Protein AF-A0A9E3JSX7-F1 (afdb_monomer)

Mean predicted aligned error: 8.81 Å

Radius of gyration: 27.97 Å; Cα contacts (8 Å, |Δi|>4): 476; chains: 1; bounding box: 55×40×110 Å

pLDDT: mean 91.15, std 12.48, range [31.2, 98.88]

Structure (mmCIF, N/CA/C/O backbone):
data_AF-A0A9E3JSX7-F1
#
_entry.id   AF-A0A9E3JSX7-F1
#
loop_
_atom_site.group_PDB
_atom_site.id
_atom_site.type_symbol
_atom_site.label_atom_id
_atom_site.label_alt_id
_atom_site.label_comp_id
_atom_site.label_asym_id
_atom_site.label_entity_id
_atom_site.label_seq_id
_atom_site.pdbx_PDB_ins_code
_atom_site.Cartn_x
_atom_site.Cartn_y
_atom_site.Cartn_z
_atom_site.occupancy
_atom_site.B_iso_or_equiv
_atom_site.auth_seq_id
_atom_site.auth_comp_id
_atom_site.auth_asym_id
_atom_site.auth_atom_id
_atom_site.pdbx_PDB_model_num
ATOM 1 N N . MET A 1 1 ? 10.185 8.753 -51.164 1.00 40.53 1 MET A N 1
ATOM 2 C CA . MET A 1 1 ? 10.517 8.858 -49.728 1.00 40.53 1 MET A CA 1
ATOM 3 C C . MET A 1 1 ? 10.895 7.468 -49.260 1.00 40.53 1 MET A C 1
ATOM 5 O O . MET A 1 1 ? 10.044 6.591 -49.283 1.00 40.53 1 MET A O 1
ATOM 9 N N . THR A 1 2 ? 12.172 7.236 -48.971 1.00 52.53 2 THR A N 1
ATOM 10 C CA . THR A 1 2 ? 12.645 5.988 -48.362 1.00 52.53 2 THR A CA 1
ATOM 11 C C . THR A 1 2 ? 11.993 5.831 -46.990 1.00 52.53 2 THR A C 1
ATOM 13 O O . THR A 1 2 ? 11.845 6.817 -46.265 1.00 52.53 2 THR A O 1
ATOM 16 N N . ALA A 1 3 ? 11.528 4.623 -46.660 1.00 59.03 3 ALA A N 1
ATOM 17 C CA . ALA A 1 3 ? 10.996 4.343 -45.331 1.00 59.03 3 ALA A CA 1
ATOM 18 C C . ALA A 1 3 ? 12.072 4.697 -44.282 1.00 59.03 3 ALA A C 1
ATOM 20 O O . ALA A 1 3 ? 13.243 4.388 -44.517 1.00 59.03 3 ALA A O 1
ATOM 21 N N . PRO A 1 4 ? 11.717 5.387 -43.183 1.00 60.06 4 PRO A N 1
ATOM 22 C CA . PRO A 1 4 ? 12.684 5.745 -42.151 1.00 60.06 4 PRO A CA 1
ATOM 23 C C . PRO A 1 4 ? 13.339 4.486 -41.573 1.00 60.06 4 PRO A C 1
ATOM 25 O O . PRO A 1 4 ? 12.675 3.459 -41.416 1.00 60.06 4 PRO A O 1
ATOM 28 N N . ASP A 1 5 ? 14.634 4.579 -41.273 1.00 74.50 5 ASP A N 1
ATOM 29 C CA . ASP A 1 5 ? 15.417 3.501 -40.665 1.00 74.50 5 ASP A CA 1
ATOM 30 C C . ASP A 1 5 ? 14.752 3.054 -39.342 1.00 74.50 5 ASP A C 1
ATOM 32 O O . ASP A 1 5 ? 14.462 3.904 -38.491 1.00 74.50 5 ASP A O 1
ATOM 36 N N . PRO A 1 6 ? 14.492 1.749 -39.133 1.00 69.62 6 PRO A N 1
ATOM 37 C CA . PRO A 1 6 ? 13.949 1.228 -37.878 1.00 69.62 6 PRO A CA 1
ATOM 38 C C . PRO A 1 6 ? 14.718 1.671 -36.624 1.00 69.62 6 PRO A C 1
ATOM 40 O O . PRO A 1 6 ? 14.105 1.859 -35.571 1.00 69.62 6 PRO A O 1
ATOM 43 N N . SER A 1 7 ? 16.035 1.877 -36.732 1.00 74.12 7 SER A N 1
ATOM 44 C CA . SER A 1 7 ? 16.873 2.378 -35.636 1.00 74.12 7 SER A CA 1
ATOM 45 C C . SER A 1 7 ? 16.543 3.834 -35.270 1.00 74.12 7 SER A C 1
ATOM 47 O O . SER A 1 7 ? 16.425 4.183 -34.092 1.00 74.12 7 SER A O 1
ATOM 49 N N . ASP A 1 8 ? 16.288 4.678 -36.275 1.00 87.44 8 ASP A N 1
ATOM 50 C CA . ASP A 1 8 ? 15.889 6.078 -36.083 1.00 87.44 8 ASP A CA 1
ATOM 51 C C . ASP A 1 8 ? 14.475 6.186 -35.480 1.00 87.44 8 ASP A C 1
ATOM 53 O O . ASP A 1 8 ? 14.229 6.974 -34.560 1.00 87.44 8 ASP A O 1
ATOM 57 N N . LEU A 1 9 ? 13.558 5.307 -35.908 1.00 91.38 9 LEU A N 1
ATOM 58 C CA . LEU A 1 9 ? 12.209 5.210 -35.337 1.00 91.38 9 LEU A CA 1
ATOM 59 C C . LEU A 1 9 ? 12.230 4.835 -33.851 1.00 91.38 9 LEU A C 1
ATOM 61 O O . LEU A 1 9 ? 11.516 5.451 -33.054 1.00 91.38 9 LEU A O 1
ATOM 65 N N . LEU A 1 10 ? 13.051 3.854 -33.464 1.00 93.88 10 LEU A N 1
ATOM 66 C CA . LEU A 1 10 ? 13.176 3.435 -32.069 1.00 93.88 10 LEU A CA 1
ATOM 67 C C . LEU A 1 10 ? 13.731 4.565 -31.196 1.00 93.88 10 LEU A C 1
ATOM 69 O O . LEU A 1 10 ? 13.147 4.892 -30.161 1.00 93.88 10 LEU A O 1
ATOM 73 N N . GLY A 1 11 ? 14.814 5.213 -31.634 1.00 94.88 11 GLY A N 1
ATOM 74 C CA . GLY A 1 11 ? 15.396 6.346 -30.913 1.00 94.88 11 GLY A CA 1
ATOM 75 C C . GLY A 1 11 ? 14.412 7.512 -30.754 1.00 94.88 11 GLY A C 1
ATOM 76 O O . GLY A 1 11 ? 14.345 8.149 -29.699 1.00 94.88 11 GLY A O 1
ATOM 77 N N . GLN A 1 12 ? 13.591 7.785 -31.772 1.00 95.81 12 GLN A N 1
ATOM 78 C CA . GLN A 1 12 ? 12.519 8.776 -31.682 1.00 95.81 12 GLN A CA 1
ATOM 79 C C . GLN A 1 12 ? 11.423 8.368 -30.684 1.00 95.81 12 GLN A C 1
ATOM 81 O O . GLN A 1 12 ? 11.013 9.202 -29.872 1.00 95.81 12 GLN A O 1
ATOM 86 N N . ALA A 1 13 ? 10.983 7.107 -30.701 1.00 95.75 13 ALA A N 1
ATOM 87 C CA . ALA A 1 13 ? 9.973 6.588 -29.779 1.00 95.75 13 ALA A CA 1
ATOM 88 C C . ALA A 1 13 ? 10.414 6.715 -28.312 1.00 95.75 13 ALA A C 1
ATOM 90 O O . ALA A 1 13 ? 9.646 7.191 -27.473 1.00 95.75 13 ALA A O 1
ATOM 91 N N . VAL A 1 14 ? 11.674 6.377 -28.016 1.00 95.31 14 VAL A N 1
ATOM 92 C CA . VAL A 1 14 ? 12.259 6.498 -26.671 1.00 95.31 14 VAL A CA 1
ATOM 93 C C . VAL A 1 14 ? 12.278 7.950 -26.199 1.00 95.31 14 VAL A C 1
ATOM 95 O O . VAL A 1 14 ? 11.857 8.230 -25.077 1.00 95.31 14 VAL A O 1
ATOM 98 N N . ARG A 1 15 ? 12.683 8.897 -27.056 1.00 96.38 15 ARG A N 1
ATOM 99 C CA . ARG A 1 15 ? 12.664 10.330 -26.712 1.00 96.38 15 ARG A CA 1
ATOM 100 C C . ARG A 1 15 ? 11.253 10.832 -26.412 1.00 96.38 15 ARG A C 1
ATOM 102 O O . ARG A 1 15 ? 11.059 11.544 -25.432 1.00 96.38 15 ARG A O 1
ATOM 109 N N . LEU A 1 16 ? 10.261 10.445 -27.217 1.00 96.00 16 LEU A N 1
ATOM 110 C CA . LEU A 1 16 ? 8.863 10.813 -26.967 1.00 96.00 16 LEU A CA 1
ATOM 111 C C . LEU A 1 16 ? 8.343 10.209 -25.659 1.00 96.00 16 LEU A C 1
ATOM 113 O O . LEU A 1 16 ? 7.645 10.894 -24.914 1.00 96.00 16 LEU A O 1
ATOM 117 N N . HIS A 1 17 ? 8.721 8.966 -25.347 1.00 93.75 17 HIS A N 1
ATOM 118 C CA . HIS A 1 17 ? 8.376 8.321 -24.080 1.00 93.75 17 HIS A CA 1
ATOM 119 C C . HIS A 1 17 ? 8.971 9.099 -22.896 1.00 93.75 17 HIS A C 1
ATOM 121 O O . HIS A 1 17 ? 8.240 9.470 -21.984 1.00 93.75 17 HIS A O 1
ATOM 127 N N . GLN A 1 18 ? 10.261 9.442 -22.941 1.00 93.25 18 GLN A N 1
ATOM 128 C CA . GLN A 1 18 ? 10.923 10.235 -21.894 1.00 93.25 18 GLN A CA 1
ATOM 129 C C . GLN A 1 18 ? 10.304 11.632 -21.707 1.00 93.25 18 GLN A C 1
ATOM 131 O O . GLN A 1 18 ? 10.333 12.174 -20.608 1.00 93.25 18 GLN A O 1
ATOM 136 N N . GLN A 1 19 ? 9.714 12.202 -22.762 1.00 95.06 19 GLN A N 1
ATOM 137 C CA . GLN A 1 19 ? 8.978 13.472 -22.724 1.00 95.06 19 GLN A CA 1
ATOM 138 C C . GLN A 1 19 ? 7.519 13.330 -22.251 1.00 95.06 19 GLN A C 1
ATOM 140 O O . GLN A 1 19 ? 6.787 14.317 -22.239 1.00 95.06 19 GLN A O 1
ATOM 145 N N . GLY A 1 20 ? 7.054 12.118 -21.931 1.00 92.94 20 GLY A N 1
ATOM 146 C CA . GLY A 1 20 ? 5.663 11.852 -21.552 1.00 92.94 20 GLY A CA 1
ATOM 147 C C . GLY A 1 20 ? 4.669 11.895 -22.720 1.00 92.94 20 GLY A C 1
ATOM 148 O O . GLY A 1 20 ? 3.461 11.832 -22.510 1.00 92.94 20 GLY A O 1
ATOM 149 N N . ARG A 1 21 ? 5.140 11.962 -23.972 1.00 95.81 21 ARG A N 1
ATOM 150 C CA . ARG A 1 21 ? 4.300 11.971 -25.184 1.00 95.81 21 ARG A CA 1
ATOM 151 C C . ARG A 1 21 ? 3.903 10.541 -25.560 1.00 95.81 21 ARG A C 1
ATOM 153 O O . ARG A 1 21 ? 4.269 10.033 -26.623 1.00 95.81 21 ARG A O 1
ATOM 160 N N . LEU A 1 22 ? 3.174 9.884 -24.655 1.00 94.62 22 LEU A N 1
ATOM 161 C CA . LEU A 1 22 ? 2.944 8.437 -24.676 1.00 94.62 22 LEU A CA 1
ATOM 162 C C . LEU A 1 22 ? 2.194 7.956 -25.925 1.00 94.62 22 LEU A C 1
ATOM 164 O O . LEU A 1 22 ? 2.547 6.908 -26.451 1.00 94.62 22 LEU A O 1
ATOM 168 N N . ASP A 1 23 ? 1.200 8.700 -26.429 1.00 95.31 23 ASP A N 1
ATOM 169 C CA . ASP A 1 23 ? 0.443 8.304 -27.637 1.00 95.31 23 ASP A CA 1
ATOM 170 C C . ASP A 1 23 ? 1.344 8.198 -28.866 1.00 95.31 23 ASP A C 1
ATOM 172 O O . ASP A 1 23 ? 1.262 7.259 -29.658 1.00 95.31 23 ASP A O 1
ATOM 176 N N . GLN A 1 24 ? 2.248 9.161 -29.013 1.00 96.00 24 GLN A N 1
ATOM 177 C CA . GLN A 1 24 ? 3.147 9.207 -30.155 1.00 96.00 24 GLN A CA 1
ATOM 178 C C . GLN A 1 24 ? 4.280 8.195 -30.007 1.00 96.00 24 GLN A C 1
ATOM 180 O O . GLN A 1 24 ? 4.632 7.537 -30.983 1.00 96.00 24 GLN A O 1
ATOM 185 N N . ALA A 1 25 ? 4.809 8.023 -28.791 1.00 96.81 25 ALA A N 1
ATOM 186 C CA . ALA A 1 25 ? 5.771 6.968 -28.496 1.00 96.81 25 ALA A CA 1
ATOM 187 C C . ALA A 1 25 ? 5.191 5.584 -28.827 1.00 96.81 25 ALA A C 1
ATOM 189 O O . ALA A 1 25 ? 5.819 4.812 -29.544 1.00 96.81 25 ALA A O 1
ATOM 190 N N . GLN A 1 26 ? 3.959 5.304 -28.393 1.00 96.31 26 GLN A N 1
ATOM 191 C CA . GLN A 1 26 ? 3.241 4.060 -28.676 1.00 96.31 26 GLN A CA 1
ATOM 192 C C . GLN A 1 26 ? 3.059 3.816 -30.178 1.00 96.31 26 GLN A C 1
ATOM 194 O O . GLN A 1 26 ? 3.330 2.715 -30.657 1.00 96.31 26 GLN A O 1
ATOM 199 N N . ALA A 1 27 ? 2.637 4.835 -30.935 1.00 96.12 27 ALA A N 1
ATOM 200 C CA . ALA A 1 27 ? 2.495 4.726 -32.386 1.00 96.12 27 ALA A CA 1
ATOM 201 C C . ALA A 1 27 ? 3.831 4.389 -33.070 1.00 96.12 27 ALA A C 1
ATOM 203 O O . ALA A 1 27 ? 3.866 3.569 -33.988 1.00 96.12 27 ALA A O 1
ATOM 204 N N . LEU A 1 28 ? 4.936 4.981 -32.608 1.00 96.88 2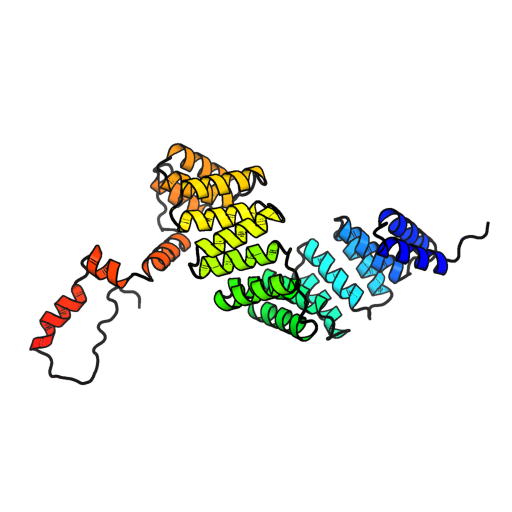8 LEU A N 1
ATOM 205 C CA . LEU A 1 28 ? 6.262 4.674 -33.138 1.00 96.88 28 LEU A CA 1
ATOM 206 C C . LEU A 1 28 ? 6.754 3.284 -32.723 1.00 96.88 28 LEU A C 1
ATOM 208 O O . LEU A 1 28 ? 7.265 2.575 -33.583 1.00 96.88 28 LEU A O 1
ATOM 212 N N . TYR A 1 29 ? 6.550 2.846 -31.475 1.00 97.38 29 TYR A N 1
ATOM 213 C CA . TYR A 1 29 ? 6.893 1.478 -31.068 1.00 97.38 29 TYR A CA 1
ATOM 214 C C . TYR A 1 29 ? 6.143 0.436 -31.900 1.00 97.38 29 TYR A C 1
ATOM 216 O O . TYR A 1 29 ? 6.759 -0.519 -32.356 1.00 97.38 29 TYR A O 1
ATOM 224 N N . ARG A 1 30 ? 4.850 0.643 -32.184 1.00 96.56 30 ARG A N 1
ATOM 225 C CA . ARG A 1 30 ? 4.087 -0.248 -33.077 1.00 96.56 30 ARG A CA 1
ATOM 226 C C . ARG A 1 30 ? 4.690 -0.309 -34.477 1.00 96.56 30 ARG A C 1
ATOM 228 O O . ARG A 1 30 ? 4.919 -1.399 -34.976 1.00 96.56 30 ARG A O 1
ATOM 235 N N . ARG A 1 31 ? 5.061 0.836 -35.056 1.00 96.19 31 ARG A N 1
ATOM 236 C CA . ARG A 1 31 ? 5.750 0.874 -36.358 1.00 96.19 31 ARG A CA 1
ATOM 237 C C . ARG A 1 31 ? 7.107 0.172 -36.335 1.00 96.19 31 ARG A C 1
ATOM 239 O O . ARG A 1 31 ? 7.477 -0.452 -37.322 1.00 96.19 31 ARG A O 1
ATOM 246 N N . VAL A 1 32 ? 7.854 0.268 -35.232 1.00 96.56 32 VAL A N 1
ATOM 247 C CA . VAL A 1 32 ? 9.097 -0.502 -35.056 1.00 96.56 32 VAL A CA 1
ATOM 248 C C . VAL A 1 32 ? 8.792 -2.001 -35.066 1.00 96.56 32 VAL A C 1
ATOM 250 O O . VAL A 1 32 ? 9.505 -2.747 -35.731 1.00 96.56 32 VAL A O 1
ATOM 253 N N . LEU A 1 33 ? 7.721 -2.433 -34.394 1.00 96.38 33 LEU A N 1
ATOM 254 C CA . LEU A 1 33 ? 7.296 -3.836 -34.348 1.00 96.38 33 LEU A CA 1
ATOM 255 C C . LEU A 1 33 ? 6.716 -4.344 -35.676 1.00 96.38 33 LEU A C 1
ATOM 257 O O . LEU A 1 33 ? 6.895 -5.518 -35.985 1.00 96.38 33 LEU A O 1
ATOM 261 N N . ASP A 1 34 ? 6.107 -3.480 -36.492 1.00 95.81 34 ASP A N 1
ATOM 262 C CA . ASP A 1 34 ? 5.657 -3.835 -37.846 1.00 95.81 34 ASP A CA 1
ATOM 263 C C . ASP A 1 34 ? 6.842 -4.217 -38.752 1.00 95.81 34 ASP A C 1
ATOM 265 O O . ASP A 1 34 ? 6.712 -5.080 -39.619 1.00 95.81 34 ASP A O 1
ATOM 269 N N . VAL A 1 35 ? 8.011 -3.590 -38.551 1.00 94.25 35 VAL A N 1
ATOM 270 C CA . VAL A 1 35 ? 9.236 -3.897 -39.311 1.00 94.25 35 VAL A CA 1
ATOM 271 C C . VAL A 1 35 ? 10.064 -5.000 -38.647 1.00 94.25 35 VAL A C 1
ATOM 273 O O . VAL A 1 35 ? 10.604 -5.867 -39.331 1.00 94.25 35 VAL A O 1
ATOM 276 N N . ASN A 1 36 ? 10.174 -4.980 -37.318 1.00 94.44 36 ASN A N 1
ATOM 277 C CA . ASN A 1 36 ? 10.885 -5.980 -36.527 1.00 94.44 36 ASN A CA 1
ATOM 278 C C . ASN A 1 36 ? 10.020 -6.447 -35.340 1.00 94.44 36 ASN A C 1
ATOM 280 O O . ASN A 1 36 ? 10.131 -5.893 -34.242 1.00 94.44 36 ASN A O 1
ATOM 284 N N . PRO A 1 37 ? 9.216 -7.513 -35.518 1.00 96.25 37 PRO A N 1
ATOM 285 C CA . PRO A 1 37 ? 8.308 -8.006 -34.479 1.00 96.25 37 PRO A CA 1
ATOM 286 C C . PRO A 1 37 ? 8.999 -8.496 -33.202 1.00 96.25 37 PRO A C 1
ATOM 288 O O . PRO A 1 37 ? 8.358 -8.617 -32.164 1.00 96.25 37 PRO A O 1
ATOM 291 N N . ARG A 1 38 ? 10.302 -8.802 -33.263 1.00 96.38 38 ARG A N 1
ATOM 292 C CA . ARG A 1 38 ? 11.101 -9.283 -32.126 1.00 96.38 38 ARG A CA 1
ATOM 293 C C . ARG A 1 38 ? 12.051 -8.211 -31.591 1.00 96.38 38 ARG A C 1
ATOM 295 O O . ARG A 1 38 ? 13.079 -8.546 -31.013 1.00 96.38 38 ARG A O 1
ATOM 302 N N . GLN A 1 39 ? 11.737 -6.930 -31.782 1.00 97.19 39 GLN A N 1
ATOM 303 C CA . GLN A 1 39 ? 12.521 -5.852 -31.187 1.00 97.19 39 GLN A CA 1
ATOM 304 C C . GLN A 1 39 ? 12.212 -5.745 -29.680 1.00 97.19 39 GLN A C 1
ATOM 306 O O . GLN A 1 39 ? 11.158 -5.240 -29.292 1.00 97.19 39 GLN A O 1
ATOM 311 N N . PHE A 1 40 ? 13.155 -6.189 -28.844 1.00 97.81 40 PHE A N 1
ATOM 312 C CA . PHE A 1 40 ? 13.109 -6.133 -27.384 1.00 97.81 40 PHE A CA 1
ATOM 313 C C . PHE A 1 40 ? 12.629 -4.786 -26.816 1.00 97.81 40 PHE A C 1
ATOM 315 O O . PHE A 1 40 ? 11.600 -4.764 -26.143 1.00 97.81 40 PHE A O 1
ATOM 322 N N . ASP A 1 41 ? 13.323 -3.666 -27.076 1.00 97.06 41 ASP A N 1
ATOM 323 C CA . ASP A 1 41 ? 12.984 -2.399 -26.398 1.00 97.06 41 ASP A CA 1
ATOM 324 C C . ASP A 1 41 ? 11.599 -1.897 -26.803 1.00 97.06 41 ASP A C 1
ATOM 326 O O . ASP A 1 41 ? 10.883 -1.327 -25.985 1.00 97.06 41 ASP A O 1
ATOM 330 N N . ALA A 1 42 ? 11.197 -2.117 -28.058 1.00 97.62 42 ALA A N 1
ATOM 331 C CA . ALA A 1 42 ? 9.872 -1.727 -28.516 1.00 97.62 42 ALA A CA 1
ATOM 332 C C . ALA A 1 42 ? 8.778 -2.559 -27.832 1.00 97.62 42 ALA A C 1
ATOM 334 O O . ALA A 1 42 ? 7.793 -1.976 -27.389 1.00 97.62 42 ALA A O 1
ATOM 335 N N . LEU A 1 43 ? 8.960 -3.878 -27.678 1.00 98.69 43 LEU A N 1
ATOM 336 C CA . LEU A 1 43 ? 8.041 -4.737 -26.918 1.00 98.69 43 LEU A CA 1
ATOM 337 C C . LEU A 1 43 ? 7.989 -4.323 -25.439 1.00 98.69 43 LEU A C 1
ATOM 339 O O . LEU A 1 43 ? 6.911 -4.066 -24.900 1.00 98.69 43 LEU A O 1
ATOM 343 N N . HIS A 1 44 ? 9.153 -4.203 -24.793 1.00 98.62 44 HIS A N 1
ATOM 344 C CA . HIS A 1 44 ? 9.265 -3.878 -23.371 1.00 98.62 44 HIS A CA 1
ATOM 345 C C . HIS A 1 44 ? 8.673 -2.500 -23.055 1.00 98.62 44 HIS A C 1
ATOM 347 O O . HIS A 1 44 ? 7.819 -2.386 -22.175 1.00 98.62 44 HIS A O 1
ATOM 353 N N . LEU A 1 45 ? 9.080 -1.454 -23.778 1.00 98.25 45 LEU A N 1
ATOM 354 C CA . LEU A 1 45 ? 8.631 -0.085 -23.515 1.00 98.25 45 LEU A CA 1
ATOM 355 C C . LEU A 1 45 ? 7.177 0.144 -23.931 1.00 98.25 45 LEU A C 1
ATOM 357 O O . LEU A 1 45 ? 6.491 0.925 -23.271 1.00 98.25 45 LEU A O 1
ATOM 361 N N . LEU A 1 46 ? 6.679 -0.552 -24.958 1.00 98.19 46 LEU A N 1
ATOM 362 C CA . LEU A 1 46 ? 5.249 -0.569 -25.256 1.00 98.19 46 LEU A CA 1
ATOM 363 C C . LEU A 1 46 ? 4.470 -1.201 -24.098 1.00 98.19 46 LEU A C 1
ATOM 365 O O . LEU A 1 46 ? 3.493 -0.611 -23.650 1.00 98.19 46 L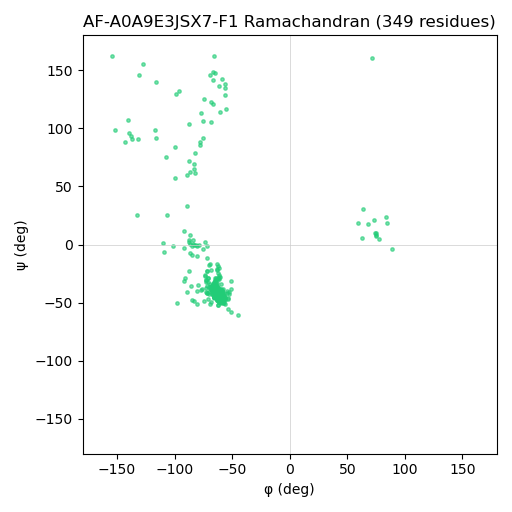EU A O 1
ATOM 369 N N . GLY A 1 47 ? 4.936 -2.327 -23.550 1.00 98.31 47 GLY A N 1
ATOM 370 C CA . GLY A 1 47 ? 4.322 -2.952 -22.377 1.00 98.31 47 GLY A CA 1
ATOM 371 C C . GLY A 1 47 ? 4.293 -2.034 -21.149 1.00 98.31 47 GLY A C 1
ATOM 372 O O . GLY A 1 47 ? 3.275 -1.951 -20.464 1.00 98.31 47 GLY A O 1
ATOM 373 N N . VAL A 1 48 ? 5.362 -1.266 -20.910 1.00 97.94 48 VAL A N 1
ATOM 374 C CA . VAL A 1 48 ? 5.391 -0.233 -19.856 1.00 97.94 48 VAL A CA 1
ATOM 375 C C . VAL A 1 48 ? 4.328 0.849 -20.094 1.00 97.94 48 VAL A C 1
ATOM 377 O O . VAL A 1 48 ? 3.654 1.248 -19.144 1.00 97.94 48 VAL A O 1
ATOM 380 N N . ILE A 1 49 ? 4.135 1.299 -21.340 1.00 97.19 49 ILE A N 1
ATOM 381 C CA . ILE A 1 49 ? 3.089 2.279 -21.681 1.00 97.19 49 ILE A CA 1
ATOM 382 C C . ILE A 1 49 ? 1.688 1.697 -21.463 1.00 97.19 49 ILE A C 1
ATOM 384 O O . ILE A 1 49 ? 0.848 2.376 -20.877 1.00 97.19 49 ILE A O 1
ATOM 388 N N . GLU A 1 50 ? 1.420 0.463 -21.899 1.00 97.81 50 GLU A N 1
ATOM 389 C CA . GLU A 1 50 ? 0.100 -0.161 -21.706 1.00 97.81 50 GLU A CA 1
ATOM 390 C C . GLU A 1 50 ? -0.231 -0.297 -20.209 1.00 97.81 50 GLU A C 1
ATOM 392 O O . GLU A 1 50 ? -1.343 0.026 -19.788 1.00 97.81 50 GLU A O 1
ATOM 397 N N . ARG A 1 51 ? 0.764 -0.628 -19.368 1.00 97.00 51 ARG A N 1
ATOM 398 C CA . ARG A 1 51 ? 0.610 -0.615 -17.904 1.00 97.00 51 ARG A CA 1
ATOM 399 C C . ARG A 1 51 ? 0.223 0.773 -17.387 1.00 97.00 51 ARG A C 1
ATOM 401 O O . ARG A 1 51 ? -0.730 0.893 -16.624 1.00 97.00 51 ARG A O 1
ATOM 408 N N . GLN A 1 52 ? 0.934 1.823 -17.808 1.00 93.75 52 GLN A N 1
ATOM 409 C CA . GLN A 1 52 ? 0.648 3.210 -17.402 1.00 93.75 52 GLN A CA 1
ATOM 410 C C . GLN A 1 52 ? -0.749 3.683 -17.835 1.00 93.75 52 GLN A C 1
ATOM 412 O O . GLN A 1 52 ? -1.329 4.550 -17.186 1.00 93.75 52 GLN A O 1
ATOM 417 N N . ARG A 1 53 ? -1.303 3.105 -18.907 1.00 93.12 53 ARG A N 1
ATOM 418 C CA . ARG A 1 53 ? -2.664 3.372 -19.399 1.00 93.12 53 ARG A CA 1
ATOM 419 C C . ARG A 1 53 ? -3.750 2.551 -18.707 1.00 93.12 53 ARG A C 1
ATOM 421 O O . ARG A 1 53 ? -4.922 2.725 -19.027 1.00 93.12 53 ARG A O 1
ATOM 428 N N . GLY A 1 54 ? -3.382 1.677 -17.774 1.00 94.88 54 GLY A N 1
ATOM 429 C CA . GLY A 1 54 ? -4.329 0.833 -17.055 1.00 94.88 54 GLY A CA 1
ATOM 430 C C . GLY A 1 54 ? -4.701 -0.460 -17.782 1.00 94.88 54 GLY A C 1
ATOM 431 O O . GLY A 1 54 ? -5.694 -1.077 -17.404 1.00 94.88 54 GLY A O 1
ATOM 432 N N . ASP A 1 55 ? -3.909 -0.909 -18.765 1.00 97.44 55 ASP A N 1
ATOM 433 C CA . ASP A 1 55 ? -4.009 -2.259 -19.336 1.00 97.44 55 ASP A CA 1
ATOM 434 C C . ASP A 1 55 ? -2.824 -3.145 -18.899 1.00 97.44 55 ASP A C 1
ATOM 436 O O . ASP A 1 55 ? -1.896 -3.429 -19.668 1.00 97.44 55 ASP A O 1
ATOM 440 N N . PRO A 1 56 ? -2.828 -3.618 -17.639 1.00 97.75 56 PRO A N 1
ATOM 441 C CA . PRO A 1 56 ? -1.766 -4.476 -17.140 1.00 97.75 56 PRO A CA 1
ATOM 442 C C . PRO A 1 56 ? -1.787 -5.878 -17.770 1.00 97.75 56 PRO A C 1
ATOM 444 O O . PRO A 1 56 ? -0.773 -6.570 -17.722 1.00 97.75 56 PRO A O 1
ATOM 447 N N . ARG A 1 57 ? -2.896 -6.315 -18.395 1.00 98.50 57 ARG A N 1
ATOM 448 C CA . ARG A 1 57 ? -2.934 -7.602 -19.116 1.00 98.50 57 ARG A CA 1
ATOM 449 C C . ARG A 1 57 ? -2.073 -7.523 -20.364 1.00 98.50 57 ARG A C 1
ATOM 451 O O . ARG A 1 57 ? -1.173 -8.345 -20.527 1.00 98.50 57 ARG A O 1
ATOM 458 N N . ARG A 1 58 ? -2.293 -6.494 -21.186 1.00 98.31 58 ARG A N 1
ATOM 459 C CA . ARG A 1 58 ? -1.493 -6.277 -22.389 1.00 98.31 58 ARG A CA 1
ATOM 460 C C . ARG A 1 58 ? -0.032 -5.988 -22.056 1.00 98.31 58 ARG A C 1
ATOM 462 O O . ARG A 1 58 ? 0.858 -6.441 -22.772 1.00 98.31 58 ARG A O 1
ATOM 469 N N . ALA A 1 59 ? 0.220 -5.287 -20.950 1.00 98.62 59 ALA A N 1
ATOM 470 C CA . ALA A 1 59 ? 1.571 -5.069 -20.449 1.00 98.62 59 ALA A CA 1
ATOM 471 C C . ALA A 1 59 ? 2.313 -6.381 -20.158 1.00 98.62 59 ALA A C 1
ATOM 473 O O . ALA A 1 59 ? 3.443 -6.543 -20.612 1.00 98.62 59 ALA A O 1
ATOM 474 N N . VAL A 1 60 ? 1.681 -7.319 -19.439 1.00 98.81 60 VAL A N 1
ATOM 475 C CA . VAL A 1 60 ? 2.271 -8.637 -19.152 1.00 98.81 60 VAL A CA 1
ATOM 476 C C . VAL A 1 60 ? 2.616 -9.366 -20.445 1.00 98.81 60 VAL A C 1
ATOM 478 O O . VAL A 1 60 ? 3.762 -9.775 -20.599 1.00 98.81 60 VAL A O 1
ATOM 481 N N . GLU A 1 61 ? 1.672 -9.455 -21.389 1.00 98.56 61 GLU A N 1
ATOM 482 C CA . GLU A 1 61 ? 1.899 -10.126 -22.675 1.00 98.56 61 GLU A CA 1
ATOM 483 C C . GLU A 1 61 ? 3.136 -9.563 -23.382 1.00 98.56 61 GLU A C 1
ATOM 485 O O . GLU A 1 61 ? 4.069 -10.305 -23.674 1.00 98.56 61 GLU A O 1
ATOM 490 N N . LEU A 1 62 ? 3.176 -8.243 -23.593 1.00 98.75 62 LEU A N 1
ATOM 491 C CA . LEU A 1 62 ? 4.258 -7.555 -24.302 1.00 98.75 62 LEU A CA 1
ATOM 492 C C . LEU A 1 62 ? 5.622 -7.717 -23.623 1.00 98.75 62 LEU A C 1
ATOM 494 O O . LEU A 1 62 ? 6.628 -7.943 -24.296 1.00 98.75 62 LEU A O 1
ATOM 498 N N . ILE A 1 63 ? 5.671 -7.612 -22.294 1.00 98.81 63 ILE A N 1
ATOM 499 C CA . ILE A 1 63 ? 6.926 -7.734 -21.546 1.00 98.81 63 ILE A CA 1
ATOM 500 C C . ILE A 1 63 ? 7.407 -9.192 -21.538 1.00 98.81 63 ILE A C 1
ATOM 502 O O . ILE A 1 63 ? 8.607 -9.432 -21.659 1.00 98.81 63 ILE A O 1
ATOM 506 N N . GLU A 1 64 ? 6.506 -10.174 -21.470 1.00 98.75 64 GLU A N 1
ATOM 507 C CA . GLU A 1 64 ? 6.856 -11.589 -21.645 1.00 98.75 64 GLU A CA 1
ATOM 508 C C . GLU A 1 64 ? 7.369 -11.875 -23.064 1.00 98.75 64 GLU A C 1
ATOM 510 O O . GLU A 1 64 ? 8.308 -12.655 -23.228 1.00 98.75 64 GLU A O 1
ATOM 515 N N . GLU A 1 65 ? 6.818 -11.227 -24.100 1.00 98.62 65 GLU A N 1
ATOM 516 C CA . GLU A 1 65 ? 7.369 -11.317 -25.460 1.00 98.62 65 GLU A CA 1
ATOM 517 C C . GLU A 1 65 ? 8.787 -10.751 -25.530 1.00 98.62 65 GLU A C 1
ATOM 519 O O . GLU A 1 65 ? 9.666 -11.387 -26.114 1.00 98.62 65 GLU A O 1
ATOM 524 N N . ALA A 1 66 ? 9.026 -9.596 -24.901 1.00 98.75 66 ALA A N 1
ATOM 525 C CA . ALA A 1 66 ? 10.355 -9.003 -24.814 1.00 98.75 66 ALA A CA 1
ATOM 526 C C . ALA A 1 66 ? 11.332 -9.960 -24.112 1.00 98.75 66 ALA A C 1
ATOM 528 O O . ALA A 1 66 ? 12.402 -10.253 -24.635 1.00 98.75 66 ALA A O 1
ATOM 529 N N . LEU A 1 67 ? 10.942 -10.548 -22.980 1.00 98.69 67 LEU A N 1
ATOM 530 C CA . LEU A 1 67 ? 11.784 -11.488 -22.232 1.00 98.69 67 LEU A CA 1
ATOM 531 C C . LEU A 1 67 ? 12.018 -12.824 -22.962 1.00 98.69 67 LEU A C 1
ATOM 533 O O . LEU A 1 67 ? 13.021 -13.487 -22.708 1.00 98.69 67 LEU A O 1
ATOM 537 N N . ARG A 1 68 ? 11.147 -13.214 -23.907 1.00 98.56 68 ARG A N 1
ATOM 538 C CA . ARG A 1 68 ? 11.412 -14.321 -24.851 1.00 98.56 68 ARG A CA 1
ATOM 539 C C . ARG A 1 68 ? 12.458 -13.965 -25.911 1.00 98.56 68 ARG A C 1
ATOM 541 O O . ARG A 1 68 ? 13.030 -14.868 -26.523 1.00 98.56 68 ARG A O 1
ATOM 548 N N . VAL A 1 69 ? 12.667 -12.679 -26.193 1.00 98.38 69 VAL A N 1
ATOM 549 C CA . VAL A 1 69 ? 13.748 -12.201 -27.069 1.00 98.38 69 VAL A CA 1
ATOM 550 C C . VAL A 1 69 ? 15.060 -12.157 -26.296 1.00 98.38 69 VAL A C 1
ATOM 552 O O . VAL A 1 69 ? 16.039 -12.734 -26.760 1.00 98.38 69 VAL A O 1
ATOM 555 N N . ASP A 1 70 ? 15.060 -11.524 -25.124 1.00 98.12 70 ASP A N 1
ATOM 556 C CA . ASP A 1 70 ? 16.224 -11.448 -24.243 1.00 98.12 70 ASP A CA 1
ATOM 557 C C . ASP A 1 70 ? 15.810 -11.584 -22.763 1.00 98.12 70 ASP A C 1
ATOM 559 O O . ASP A 1 70 ? 15.234 -10.653 -22.188 1.00 98.12 70 ASP A O 1
ATOM 563 N N . PRO A 1 71 ? 16.097 -12.732 -22.118 1.00 97.94 71 PRO A N 1
ATOM 564 C CA . PRO A 1 71 ? 15.709 -12.975 -20.734 1.00 97.94 71 PRO A CA 1
ATOM 565 C C . PRO A 1 71 ? 16.644 -12.319 -19.707 1.00 97.94 71 PRO A C 1
ATOM 567 O O . PRO A 1 71 ? 16.308 -12.320 -18.520 1.00 97.94 71 PRO A O 1
ATOM 570 N N . LEU A 1 72 ? 17.801 -11.774 -20.107 1.00 98.25 72 LEU A N 1
ATOM 571 C CA . LEU A 1 72 ? 18.837 -11.258 -19.197 1.00 98.25 72 LEU A CA 1
ATOM 572 C C . LEU A 1 72 ? 18.638 -9.778 -18.837 1.00 98.25 72 LEU A C 1
ATOM 574 O O . LEU A 1 72 ? 19.590 -9.037 -18.606 1.00 98.25 72 LEU A O 1
ATOM 578 N N . GLN A 1 73 ? 17.379 -9.345 -18.755 1.00 98.31 73 GLN A N 1
ATOM 579 C CA . GLN A 1 73 ? 17.009 -7.939 -18.627 1.00 98.31 73 GLN A CA 1
ATOM 580 C C . GLN A 1 73 ? 16.304 -7.665 -17.294 1.00 98.31 73 GLN A C 1
ATOM 582 O O . GLN A 1 73 ? 15.079 -7.758 -17.178 1.00 98.31 73 GLN A O 1
ATOM 587 N N . ALA A 1 74 ? 17.077 -7.284 -16.268 1.00 98.38 74 ALA A N 1
ATOM 588 C CA . ALA A 1 74 ? 16.575 -7.052 -14.906 1.00 98.38 74 ALA A CA 1
ATOM 589 C C . ALA A 1 74 ? 15.416 -6.037 -14.859 1.00 98.38 74 ALA A C 1
ATOM 591 O O . ALA A 1 74 ? 14.416 -6.238 -14.167 1.00 98.38 74 ALA A O 1
ATOM 592 N N . ARG A 1 75 ? 15.507 -4.962 -15.653 1.00 98.38 75 ARG A N 1
ATOM 593 C CA . ARG A 1 75 ? 14.456 -3.939 -15.755 1.00 98.38 75 ARG A CA 1
ATOM 594 C C . ARG A 1 75 ? 13.160 -4.483 -16.357 1.00 98.38 75 ARG A C 1
ATOM 596 O O . ARG A 1 75 ? 12.087 -4.077 -15.914 1.00 98.38 75 ARG A O 1
ATOM 603 N N . ALA A 1 76 ? 13.228 -5.379 -17.338 1.00 98.62 76 ALA A N 1
ATOM 604 C CA . ALA A 1 76 ? 12.030 -5.989 -17.912 1.00 98.62 76 ALA A CA 1
ATOM 605 C C . ALA A 1 76 ? 11.363 -6.947 -16.918 1.00 98.62 76 ALA A C 1
ATOM 607 O O . ALA A 1 76 ? 10.157 -6.843 -16.719 1.00 98.62 76 ALA A O 1
ATOM 608 N N . HIS A 1 77 ? 12.134 -7.766 -16.195 1.00 98.81 77 HIS A N 1
ATOM 609 C CA . HIS A 1 77 ? 11.602 -8.590 -15.099 1.00 98.81 77 HIS A CA 1
ATOM 610 C C . HIS A 1 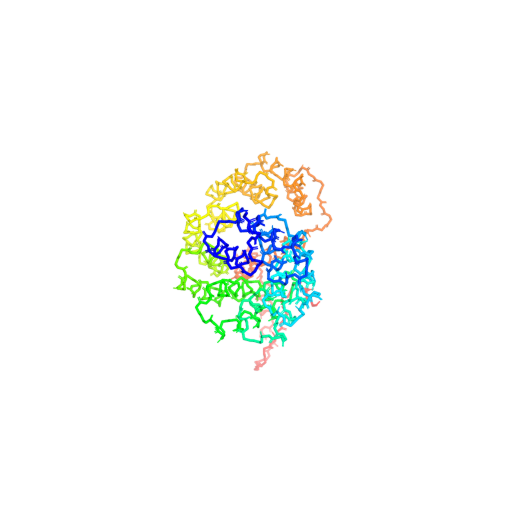77 ? 10.942 -7.750 -13.997 1.00 98.81 77 HIS A C 1
ATOM 612 O O . HIS A 1 77 ? 9.838 -8.064 -13.563 1.00 98.81 77 HIS A O 1
ATOM 618 N N . CYS A 1 78 ? 11.554 -6.635 -13.587 1.00 98.75 78 CYS A N 1
ATOM 619 C CA . CYS A 1 78 ? 10.953 -5.738 -12.595 1.00 98.75 78 CYS A CA 1
ATOM 620 C C . CYS A 1 78 ? 9.627 -5.127 -13.095 1.00 98.75 78 CYS A C 1
ATOM 622 O O . CYS A 1 78 ? 8.636 -5.103 -12.368 1.00 98.75 78 CYS A O 1
ATOM 624 N N . ASN A 1 79 ? 9.563 -4.700 -14.361 1.00 98.69 79 ASN A N 1
ATOM 625 C CA . ASN A 1 79 ? 8.323 -4.173 -14.942 1.00 98.69 79 ASN A CA 1
ATOM 626 C C . ASN A 1 79 ? 7.245 -5.250 -15.139 1.00 98.69 79 ASN A C 1
ATOM 628 O O . ASN A 1 79 ? 6.062 -4.953 -14.966 1.00 98.69 79 ASN A O 1
ATOM 632 N N . LEU A 1 80 ? 7.636 -6.490 -15.453 1.00 98.81 80 LEU A N 1
ATOM 633 C CA . LEU A 1 80 ? 6.721 -7.630 -15.492 1.00 98.81 80 LEU A CA 1
ATOM 634 C C . LEU A 1 80 ? 6.102 -7.868 -14.113 1.00 98.81 80 LEU A C 1
ATOM 636 O O . LEU A 1 80 ? 4.883 -7.993 -14.005 1.00 98.81 80 LEU A O 1
ATOM 640 N N . GLY A 1 81 ? 6.927 -7.848 -13.061 1.00 98.62 81 GLY A N 1
ATOM 641 C CA . GLY A 1 81 ? 6.458 -7.973 -11.685 1.00 98.62 81 GLY A CA 1
ATOM 642 C C . GLY A 1 81 ? 5.441 -6.889 -11.327 1.00 98.62 81 GLY A C 1
ATOM 643 O O . GLY A 1 81 ? 4.374 -7.197 -10.797 1.00 98.62 81 GLY A O 1
ATOM 644 N N . ALA A 1 82 ? 5.708 -5.638 -11.710 1.00 98.44 82 ALA A N 1
ATOM 645 C CA . ALA A 1 82 ? 4.788 -4.527 -11.470 1.00 98.44 82 ALA A CA 1
ATOM 646 C C . ALA A 1 82 ? 3.448 -4.711 -12.202 1.00 98.44 82 ALA A C 1
ATOM 648 O O . ALA A 1 82 ? 2.388 -4.541 -11.601 1.00 98.44 82 ALA A O 1
ATOM 649 N N . ALA A 1 83 ? 3.471 -5.133 -13.469 1.00 98.50 83 ALA A N 1
ATOM 650 C CA . ALA A 1 83 ? 2.251 -5.419 -14.225 1.00 98.50 83 ALA A CA 1
ATOM 651 C C . ALA A 1 83 ? 1.455 -6.599 -13.626 1.00 98.50 83 ALA A C 1
ATOM 653 O O . ALA A 1 83 ? 0.227 -6.558 -13.544 1.00 98.50 83 ALA A O 1
ATOM 654 N N . GLN A 1 84 ? 2.136 -7.640 -13.143 1.00 98.56 84 GLN A N 1
ATOM 655 C CA . GLN A 1 84 ? 1.495 -8.767 -12.462 1.00 98.56 84 GLN A CA 1
ATOM 656 C C . GLN A 1 84 ? 0.891 -8.364 -11.108 1.00 98.56 84 GLN A C 1
ATOM 658 O O . GLN A 1 84 ? -0.188 -8.850 -10.757 1.00 98.56 84 GLN A O 1
ATOM 663 N N . GLN A 1 85 ? 1.525 -7.447 -10.366 1.00 96.94 85 GLN A N 1
ATOM 664 C CA . GLN A 1 85 ? 0.949 -6.900 -9.135 1.00 96.94 85 GLN A CA 1
ATOM 665 C C . GLN A 1 85 ? -0.352 -6.140 -9.386 1.00 96.94 85 GLN A C 1
ATOM 667 O O . GLN A 1 85 ? -1.286 -6.318 -8.595 1.00 96.94 85 GLN A O 1
ATOM 672 N N . ASP A 1 86 ? -0.414 -5.347 -10.460 1.00 97.00 86 ASP A N 1
ATOM 673 C CA . ASP A 1 86 ? -1.611 -4.600 -10.870 1.00 97.00 86 ASP A CA 1
ATOM 674 C C . ASP A 1 86 ? -2.763 -5.553 -11.250 1.00 97.00 86 ASP A C 1
ATOM 676 O O . ASP A 1 86 ? -3.932 -5.244 -11.034 1.00 97.00 86 ASP A O 1
ATOM 680 N N . LEU A 1 87 ? -2.443 -6.762 -11.734 1.00 97.44 87 LEU A N 1
ATOM 681 C CA . LEU A 1 87 ? -3.407 -7.851 -11.962 1.00 97.44 87 LEU A CA 1
ATOM 682 C C . LEU A 1 87 ? -3.784 -8.636 -10.697 1.00 97.44 87 LEU A C 1
ATOM 684 O O . LEU A 1 87 ? -4.548 -9.597 -10.783 1.00 97.44 87 LEU A O 1
ATOM 688 N N . GLY A 1 88 ? -3.218 -8.298 -9.539 1.00 95.81 88 GLY A N 1
ATOM 689 C CA . GLY A 1 88 ? -3.427 -9.041 -8.296 1.00 95.81 88 GLY A CA 1
ATOM 690 C C . GLY A 1 88 ? -2.683 -10.380 -8.213 1.00 95.81 88 GLY A C 1
ATOM 691 O O . GLY A 1 88 ? -2.909 -11.139 -7.276 1.00 95.81 88 GLY A O 1
ATOM 692 N N . ARG A 1 89 ? -1.775 -10.677 -9.149 1.00 97.94 89 ARG A N 1
ATOM 693 C CA . ARG A 1 89 ? -1.023 -11.941 -9.216 1.00 97.94 89 ARG A CA 1
ATOM 694 C C . ARG A 1 89 ? 0.251 -11.854 -8.372 1.00 97.94 89 ARG A C 1
ATOM 696 O O . ARG A 1 89 ? 1.353 -11.747 -8.904 1.00 97.94 89 ARG A O 1
ATOM 703 N N . ALA A 1 90 ? 0.090 -11.856 -7.050 1.00 97.31 90 ALA A N 1
ATOM 704 C CA . ALA A 1 90 ? 1.181 -11.581 -6.112 1.00 97.31 90 ALA A CA 1
ATOM 705 C C . ALA A 1 90 ? 2.344 -12.592 -6.187 1.00 97.31 90 ALA A C 1
ATOM 707 O O . ALA A 1 90 ? 3.497 -12.169 -6.210 1.00 97.31 90 ALA A O 1
ATOM 708 N N . ASP A 1 91 ? 2.076 -13.898 -6.292 1.00 98.25 91 ASP A N 1
ATOM 709 C CA . ASP A 1 91 ? 3.142 -14.910 -6.402 1.00 98.25 91 ASP A CA 1
ATOM 710 C C . ASP A 1 91 ? 3.949 -14.781 -7.699 1.00 98.25 91 ASP A C 1
ATOM 712 O O . ASP A 1 91 ? 5.177 -14.867 -7.683 1.00 98.25 91 ASP A O 1
ATOM 716 N N . ALA A 1 92 ? 3.270 -14.519 -8.821 1.00 98.50 92 ALA A N 1
ATOM 717 C CA . ALA A 1 92 ? 3.939 -14.287 -10.098 1.00 98.50 92 ALA A CA 1
ATOM 718 C C . ALA A 1 92 ? 4.838 -13.046 -10.010 1.00 98.50 92 ALA A C 1
ATOM 720 O O . ALA A 1 92 ? 6.019 -13.112 -10.354 1.00 98.50 92 ALA A O 1
ATOM 721 N N . ALA A 1 93 ? 4.308 -11.953 -9.448 1.00 98.75 93 ALA A N 1
ATOM 722 C CA . ALA A 1 93 ? 5.063 -10.721 -9.285 1.00 98.75 93 ALA A CA 1
ATOM 723 C C . ALA A 1 93 ? 6.329 -10.924 -8.447 1.00 98.75 93 ALA A C 1
ATOM 725 O O . ALA A 1 93 ? 7.400 -10.442 -8.815 1.00 98.75 93 ALA A O 1
ATOM 726 N N . LEU A 1 94 ? 6.219 -11.679 -7.349 1.00 98.81 94 LEU A N 1
ATOM 727 C CA . LEU A 1 94 ? 7.358 -12.036 -6.509 1.00 98.81 94 LEU A CA 1
ATOM 728 C C . LEU A 1 94 ? 8.433 -12.777 -7.317 1.00 98.81 94 LEU A C 1
ATOM 730 O O . LEU A 1 94 ? 9.601 -12.392 -7.256 1.00 98.81 94 LEU A O 1
ATOM 734 N N . ALA A 1 95 ? 8.046 -13.774 -8.117 1.00 98.69 95 ALA A N 1
ATOM 735 C CA . ALA A 1 95 ? 8.979 -14.521 -8.960 1.00 98.69 95 ALA A CA 1
ATOM 736 C C . ALA A 1 95 ? 9.695 -13.621 -9.985 1.00 98.69 95 ALA A C 1
ATOM 738 O O . ALA A 1 95 ? 10.901 -13.770 -10.204 1.00 98.69 95 ALA A O 1
ATOM 739 N N . SER A 1 96 ? 8.984 -12.657 -10.576 1.00 98.81 96 SER A N 1
ATOM 740 C CA . SER A 1 96 ? 9.562 -11.669 -11.492 1.00 98.81 96 SER A CA 1
ATOM 741 C C . SER A 1 96 ? 10.536 -10.715 -10.795 1.00 98.81 96 SER A C 1
ATOM 743 O O . SER A 1 96 ? 11.626 -10.476 -11.313 1.00 98.81 96 SER A O 1
ATOM 745 N N . TYR A 1 97 ? 10.223 -10.219 -9.595 1.00 98.81 97 TYR A N 1
ATOM 746 C CA . TYR A 1 97 ? 11.174 -9.398 -8.836 1.00 98.81 97 TYR A CA 1
ATOM 747 C C . TYR A 1 97 ? 12.413 -10.190 -8.416 1.00 98.81 97 TYR A C 1
ATOM 749 O O . TYR A 1 97 ? 13.527 -9.684 -8.510 1.00 98.81 97 TYR A O 1
ATOM 757 N N . GLU A 1 98 ? 12.260 -11.454 -8.025 1.00 98.81 98 GLU A N 1
ATOM 758 C CA . GLU A 1 98 ? 13.400 -12.320 -7.714 1.00 98.81 98 GLU A CA 1
ATOM 759 C C . GLU A 1 98 ? 14.253 -12.626 -8.951 1.00 98.81 98 GLU A C 1
ATOM 761 O O . GLU A 1 98 ? 15.475 -12.706 -8.845 1.00 98.81 98 GLU A O 1
ATOM 766 N N . ALA A 1 99 ? 13.649 -12.745 -10.138 1.00 98.81 99 ALA A N 1
ATOM 767 C CA . ALA A 1 99 ? 14.393 -12.834 -11.392 1.00 98.81 99 ALA A CA 1
ATOM 768 C C . ALA A 1 99 ? 15.182 -11.550 -11.684 1.00 98.81 99 ALA A C 1
ATOM 770 O O . ALA A 1 99 ? 16.365 -11.633 -12.016 1.00 98.81 99 ALA A O 1
ATOM 771 N N . ALA A 1 100 ? 14.571 -10.377 -11.488 1.00 98.81 100 ALA A N 1
ATOM 772 C CA . ALA A 1 100 ? 15.261 -9.096 -11.617 1.00 98.81 100 ALA A CA 1
ATOM 773 C C . ALA A 1 100 ? 16.461 -8.996 -10.662 1.00 98.81 100 ALA A C 1
ATOM 775 O O . ALA A 1 100 ? 17.544 -8.611 -11.087 1.00 98.81 100 ALA A O 1
ATOM 776 N N . LEU A 1 101 ? 16.289 -9.409 -9.404 1.00 98.81 101 LEU A N 1
ATOM 777 C CA . LEU A 1 101 ? 17.323 -9.345 -8.365 1.00 98.81 101 LEU A CA 1
ATOM 778 C C . LEU A 1 101 ? 18.434 -10.391 -8.524 1.00 98.81 101 LEU A C 1
ATOM 780 O O . LEU A 1 101 ? 19.555 -10.152 -8.085 1.00 98.81 101 LEU A O 1
ATOM 784 N N . ARG A 1 102 ? 18.161 -11.537 -9.163 1.00 98.75 102 ARG A N 1
ATOM 785 C CA . ARG A 1 102 ? 19.219 -12.484 -9.562 1.00 98.75 102 ARG A CA 1
ATOM 786 C C . ARG A 1 102 ? 20.129 -11.902 -10.642 1.00 98.75 102 ARG A C 1
ATOM 788 O O . ARG A 1 102 ? 21.316 -12.209 -10.648 1.00 98.75 102 ARG A O 1
ATOM 795 N N . LEU A 1 103 ? 19.570 -11.106 -11.554 1.00 98.69 103 LEU A N 1
ATOM 796 C CA . LEU A 1 103 ? 20.313 -10.456 -12.637 1.00 98.69 103 LEU A CA 1
ATOM 797 C C . LEU A 1 103 ? 21.038 -9.195 -12.154 1.00 98.69 103 LEU A C 1
ATOM 799 O O . LEU A 1 103 ? 22.173 -8.954 -12.550 1.00 98.69 103 LEU A O 1
ATOM 803 N N . ASP A 1 104 ? 20.391 -8.412 -11.290 1.00 98.56 104 ASP A N 1
ATOM 804 C CA . ASP A 1 104 ? 20.950 -7.205 -10.686 1.00 98.56 104 ASP A CA 1
ATOM 805 C C . ASP A 1 104 ? 20.590 -7.117 -9.189 1.00 98.56 104 ASP A C 1
ATOM 807 O O . ASP A 1 104 ? 19.546 -6.565 -8.818 1.00 98.56 104 ASP A O 1
ATOM 811 N N . PRO A 1 105 ? 21.465 -7.623 -8.299 1.00 98.50 105 PRO A N 1
ATOM 812 C CA . PRO A 1 105 ? 21.276 -7.516 -6.853 1.00 98.50 105 PRO A CA 1
ATOM 813 C C . PRO A 1 105 ? 21.284 -6.073 -6.322 1.00 98.50 105 PRO A C 1
ATOM 815 O O . PRO A 1 105 ? 20.851 -5.844 -5.189 1.00 98.50 105 PRO A O 1
ATOM 818 N N . GLY A 1 106 ? 21.788 -5.110 -7.104 1.00 98.44 106 GLY A N 1
ATOM 819 C CA . GLY A 1 106 ? 21.849 -3.687 -6.770 1.00 98.44 106 GLY A CA 1
ATOM 820 C C . GLY A 1 106 ? 20.585 -2.908 -7.138 1.00 98.44 106 GLY A C 1
ATOM 821 O O . GLY A 1 106 ? 20.513 -1.703 -6.888 1.00 98.44 106 GLY A O 1
ATOM 822 N N . TYR A 1 107 ? 19.565 -3.566 -7.698 1.00 98.50 107 TYR A N 1
ATOM 823 C CA . TYR A 1 107 ? 18.363 -2.890 -8.166 1.00 98.50 107 TYR A CA 1
ATOM 824 C C . TYR A 1 107 ? 17.409 -2.524 -7.014 1.00 98.50 107 TYR A C 1
ATOM 826 O O . TYR A 1 107 ? 16.450 -3.237 -6.714 1.00 98.50 107 TYR A O 1
ATOM 834 N N . ALA A 1 108 ? 17.643 -1.369 -6.383 1.00 98.50 108 ALA A N 1
ATOM 835 C CA . ALA A 1 108 ? 16.894 -0.902 -5.209 1.00 98.50 108 ALA A CA 1
ATOM 836 C C . ALA A 1 108 ? 15.361 -0.900 -5.395 1.00 98.50 108 ALA A C 1
ATOM 838 O O . ALA A 1 108 ? 14.634 -1.334 -4.505 1.00 98.50 108 ALA A O 1
ATOM 839 N N . LEU A 1 109 ? 14.857 -0.486 -6.565 1.00 98.19 109 LEU A N 1
ATOM 840 C CA . LEU A 1 109 ? 13.413 -0.499 -6.850 1.00 98.19 109 LEU A CA 1
ATOM 841 C C . LEU A 1 109 ? 12.826 -1.919 -6.907 1.00 98.19 109 LEU A C 1
ATOM 843 O O . LEU A 1 109 ? 11.683 -2.120 -6.508 1.00 98.19 109 LEU A O 1
ATOM 847 N N . ALA A 1 110 ? 13.583 -2.915 -7.379 1.00 98.56 110 ALA A N 1
ATOM 848 C CA . ALA A 1 110 ? 13.119 -4.302 -7.377 1.00 98.56 110 ALA A CA 1
ATOM 849 C C . ALA A 1 110 ? 13.049 -4.864 -5.948 1.00 98.56 110 ALA A C 1
ATOM 851 O O . ALA A 1 110 ? 12.109 -5.591 -5.630 1.00 98.56 110 ALA A O 1
ATOM 852 N N . TRP A 1 111 ? 13.987 -4.480 -5.073 1.00 98.88 111 TRP A N 1
ATOM 853 C CA . TRP A 1 111 ? 13.918 -4.789 -3.641 1.00 98.88 111 TRP A CA 1
ATOM 854 C C . TRP A 1 111 ? 12.689 -4.160 -2.975 1.00 98.88 111 TRP A C 1
ATOM 856 O O . TRP A 1 111 ? 11.954 -4.859 -2.278 1.00 98.88 111 TRP A O 1
ATOM 866 N N . ASP A 1 112 ? 12.412 -2.880 -3.232 1.00 98.75 112 ASP A N 1
ATOM 867 C CA . ASP A 1 112 ? 11.233 -2.205 -2.677 1.00 98.75 112 ASP A CA 1
ATOM 868 C C . ASP A 1 112 ? 9.918 -2.861 -3.140 1.00 98.75 112 ASP A C 1
ATOM 870 O O . ASP A 1 112 ? 9.062 -3.228 -2.329 1.00 98.75 112 ASP A O 1
ATOM 874 N N . ASN A 1 113 ? 9.790 -3.118 -4.443 1.00 98.56 113 ASN A N 1
ATOM 875 C CA . ASN A 1 113 ? 8.607 -3.766 -5.007 1.00 98.56 113 ASN A CA 1
ATOM 876 C C . ASN A 1 113 ? 8.430 -5.215 -4.518 1.00 98.56 113 ASN A C 1
ATOM 878 O O . ASN A 1 113 ? 7.303 -5.666 -4.263 1.00 98.56 113 ASN A O 1
ATOM 882 N N . ARG A 1 114 ? 9.537 -5.947 -4.328 1.00 98.75 114 ARG A N 1
ATOM 883 C CA . ARG A 1 114 ? 9.532 -7.262 -3.677 1.00 98.75 114 ARG A CA 1
ATOM 884 C C . ARG A 1 114 ? 8.981 -7.157 -2.257 1.00 98.75 114 ARG A C 1
ATOM 886 O O . ARG A 1 114 ? 8.100 -7.941 -1.905 1.00 98.75 114 ARG A O 1
ATOM 893 N N . GLY A 1 115 ? 9.434 -6.177 -1.475 1.00 98.62 115 GLY A N 1
ATOM 894 C CA . GLY A 1 115 ? 8.946 -5.934 -0.117 1.00 98.62 115 GLY A CA 1
ATOM 895 C C . GLY A 1 115 ? 7.440 -5.670 -0.072 1.00 98.62 115 GLY A C 1
ATOM 896 O O . GLY A 1 115 ? 6.705 -6.342 0.653 1.00 98.62 115 GLY A O 1
ATOM 897 N N . ASN A 1 116 ? 6.947 -4.795 -0.950 1.00 98.00 116 ASN A N 1
ATOM 898 C CA . ASN A 1 116 ? 5.518 -4.506 -1.065 1.00 98.00 116 ASN A CA 1
ATOM 899 C C . ASN A 1 116 ? 4.697 -5.762 -1.433 1.00 98.00 116 ASN A C 1
ATOM 901 O O . ASN A 1 116 ? 3.622 -6.006 -0.883 1.00 98.00 116 ASN A O 1
ATOM 905 N N . THR A 1 117 ? 5.222 -6.610 -2.323 1.00 98.44 117 THR A N 1
ATOM 906 C CA . THR A 1 117 ? 4.587 -7.888 -2.693 1.00 98.44 117 THR A CA 1
ATOM 907 C C . THR A 1 117 ? 4.543 -8.868 -1.526 1.00 98.44 117 THR A C 1
ATOM 909 O O . THR A 1 117 ? 3.503 -9.469 -1.265 1.00 98.44 117 THR A O 1
ATOM 912 N N . LEU A 1 118 ? 5.646 -9.002 -0.790 1.00 98.69 118 LEU A N 1
ATOM 913 C CA . LEU A 1 118 ? 5.732 -9.870 0.382 1.00 98.69 118 LEU A CA 1
ATOM 914 C C . LEU A 1 118 ? 4.771 -9.426 1.486 1.00 98.69 118 LEU A C 1
ATOM 916 O O . LEU A 1 118 ? 4.131 -10.282 2.095 1.00 98.69 118 LEU A O 1
ATOM 920 N N . ARG A 1 119 ? 4.593 -8.112 1.685 1.00 97.94 119 ARG A N 1
ATOM 921 C CA . ARG A 1 119 ? 3.589 -7.572 2.614 1.00 97.94 119 ARG A CA 1
ATOM 922 C C . ARG A 1 119 ? 2.181 -8.033 2.240 1.00 97.94 119 ARG A C 1
ATOM 924 O O . ARG A 1 119 ? 1.468 -8.553 3.090 1.00 97.94 119 ARG A O 1
ATOM 931 N N . ARG A 1 120 ? 1.805 -7.930 0.959 1.00 95.62 120 ARG A N 1
ATOM 932 C CA . ARG A 1 120 ? 0.500 -8.406 0.453 1.00 95.62 120 ARG A CA 1
ATOM 933 C C . ARG A 1 120 ? 0.296 -9.913 0.631 1.00 95.62 120 ARG A C 1
ATOM 935 O O . ARG A 1 120 ? -0.836 -10.351 0.782 1.00 95.62 120 ARG A O 1
ATOM 942 N N . LEU A 1 121 ? 1.379 -10.688 0.614 1.00 96.81 121 LEU A N 1
ATOM 943 C CA . LEU A 1 121 ? 1.379 -12.131 0.874 1.00 96.81 121 LEU A CA 1
ATOM 944 C C . LEU A 1 121 ? 1.435 -12.480 2.377 1.00 96.81 121 LEU A C 1
ATOM 946 O O . LEU A 1 121 ? 1.560 -13.653 2.719 1.00 96.81 121 LEU A O 1
ATOM 950 N N . GLY A 1 122 ? 1.400 -11.490 3.278 1.00 96.06 122 GLY A N 1
ATOM 951 C CA . GLY A 1 122 ? 1.483 -11.690 4.731 1.00 96.06 122 GLY A CA 1
ATOM 952 C C . GLY A 1 122 ? 2.885 -12.027 5.254 1.00 96.06 122 GLY A C 1
ATOM 953 O O . GLY A 1 122 ? 3.060 -12.328 6.432 1.00 96.06 122 GLY A O 1
ATOM 954 N N . ARG A 1 123 ? 3.918 -11.963 4.408 1.00 98.38 123 ARG A N 1
ATOM 955 C CA . ARG A 1 123 ? 5.307 -12.313 4.750 1.00 98.38 123 ARG A CA 1
ATOM 956 C C . ARG A 1 123 ? 6.064 -11.096 5.289 1.00 98.38 123 ARG A C 1
ATOM 958 O O . ARG A 1 123 ? 7.070 -10.667 4.721 1.00 98.38 123 ARG A O 1
ATOM 965 N N . LEU A 1 124 ? 5.560 -10.525 6.385 1.00 97.88 124 LEU A N 1
ATOM 966 C CA . LEU A 1 124 ? 6.004 -9.229 6.920 1.00 97.88 124 LEU A CA 1
ATOM 967 C C . LEU A 1 124 ? 7.511 -9.150 7.249 1.00 97.88 124 LEU A C 1
ATOM 969 O O . LEU A 1 124 ? 8.134 -8.166 6.850 1.00 97.88 124 LEU A O 1
ATOM 973 N N . PRO A 1 125 ? 8.154 -10.157 7.882 1.00 98.31 125 PRO A N 1
ATOM 974 C CA . PRO A 1 125 ? 9.592 -10.079 8.161 1.00 98.31 125 PRO A CA 1
ATOM 975 C C . PRO A 1 125 ? 10.452 -10.007 6.890 1.00 98.31 125 PRO A C 1
ATOM 977 O O . PRO A 1 125 ? 11.408 -9.242 6.823 1.00 98.31 125 PRO A O 1
ATOM 980 N N . GLN A 1 126 ? 10.081 -10.758 5.848 1.00 98.56 126 GLN A N 1
ATOM 981 C CA . GLN A 1 126 ? 10.793 -10.746 4.564 1.00 98.56 126 GLN A CA 1
ATOM 982 C C . GLN A 1 126 ? 10.527 -9.453 3.780 1.00 98.56 126 GLN A C 1
ATOM 984 O O . GLN A 1 126 ? 11.381 -8.997 3.014 1.00 98.56 126 GLN A O 1
ATOM 989 N N . ALA A 1 127 ? 9.343 -8.858 3.961 1.00 98.81 127 ALA A N 1
ATOM 990 C CA . ALA A 1 127 ? 9.032 -7.545 3.415 1.00 98.81 127 ALA A CA 1
ATOM 991 C C . ALA A 1 127 ? 9.944 -6.469 4.019 1.00 98.81 127 ALA A C 1
ATOM 993 O O . ALA A 1 127 ? 10.534 -5.686 3.276 1.00 98.81 127 ALA A O 1
ATOM 994 N N . LEU A 1 128 ? 10.112 -6.481 5.346 1.00 98.75 128 LEU A N 1
ATOM 995 C CA . LEU A 1 128 ? 10.984 -5.548 6.058 1.00 98.75 128 LEU A CA 1
ATOM 996 C C . LEU A 1 128 ? 12.439 -5.649 5.578 1.00 98.75 128 LEU A C 1
ATOM 998 O O . LEU A 1 128 ? 13.006 -4.630 5.193 1.00 98.75 128 LEU A O 1
ATOM 1002 N N . ASP A 1 129 ? 12.993 -6.864 5.513 1.00 98.69 129 ASP A N 1
ATOM 1003 C CA . ASP A 1 129 ? 14.344 -7.120 4.986 1.00 98.69 129 ASP A CA 1
ATOM 1004 C C . ASP A 1 129 ? 14.524 -6.557 3.565 1.00 98.69 129 ASP A C 1
ATOM 1006 O O . ASP A 1 129 ? 15.512 -5.892 3.256 1.00 98.69 129 ASP A O 1
ATOM 1010 N N . SER A 1 130 ? 13.514 -6.729 2.705 1.00 98.81 130 SER A N 1
ATOM 1011 C CA . SER A 1 130 ? 13.561 -6.213 1.333 1.00 98.81 130 SER A CA 1
ATOM 1012 C C . SER A 1 130 ? 13.613 -4.681 1.286 1.00 98.81 130 SER A C 1
ATOM 1014 O O . SER A 1 130 ? 14.409 -4.119 0.533 1.00 98.81 130 SER A O 1
ATOM 1016 N N . HIS A 1 131 ? 12.810 -3.988 2.102 1.00 98.75 131 HIS A N 1
ATOM 1017 C CA . HIS A 1 131 ? 12.852 -2.524 2.169 1.00 98.75 131 HIS A CA 1
ATOM 1018 C C . HIS A 1 131 ? 14.160 -2.018 2.790 1.00 98.75 131 HIS A C 1
ATOM 1020 O O . HIS A 1 131 ? 14.731 -1.046 2.302 1.00 98.75 131 HIS A O 1
ATOM 1026 N N . GLU A 1 132 ? 14.692 -2.693 3.811 1.00 98.75 132 GLU A N 1
ATOM 1027 C CA . GLU A 1 132 ? 16.001 -2.361 4.386 1.00 98.75 132 GLU A CA 1
ATOM 1028 C C . GLU A 1 132 ? 17.124 -2.544 3.360 1.00 98.75 132 GLU A C 1
ATOM 1030 O O . GLU A 1 132 ? 18.013 -1.694 3.252 1.00 98.75 132 GLU A O 1
ATOM 1035 N N . ARG A 1 133 ? 17.044 -3.580 2.517 1.00 98.75 133 ARG A N 1
ATOM 1036 C CA . ARG A 1 133 ? 17.992 -3.765 1.419 1.00 98.75 133 ARG A CA 1
ATOM 1037 C C . ARG A 1 133 ? 17.883 -2.660 0.372 1.00 98.75 133 ARG A C 1
ATOM 1039 O O . ARG A 1 133 ? 18.917 -2.106 -0.007 1.00 98.75 133 ARG A O 1
ATOM 1046 N N . ALA A 1 134 ? 16.669 -2.285 -0.033 1.00 98.75 134 ALA A N 1
ATOM 1047 C CA . ALA A 1 134 ? 16.435 -1.156 -0.935 1.00 98.75 134 ALA A CA 1
ATOM 1048 C C . ALA A 1 134 ? 17.042 0.147 -0.385 1.00 98.75 134 ALA A C 1
ATOM 1050 O O . ALA A 1 134 ? 17.751 0.850 -1.102 1.00 98.75 134 ALA A O 1
ATOM 1051 N N . LEU A 1 135 ? 16.842 0.424 0.905 1.00 98.69 135 LEU A N 1
ATOM 1052 C CA . LEU A 1 135 ? 17.361 1.615 1.582 1.00 98.69 135 LEU A CA 1
ATOM 1053 C C . LEU A 1 135 ? 18.881 1.582 1.773 1.00 98.69 135 LEU A C 1
ATOM 1055 O O . LEU A 1 135 ? 19.525 2.623 1.678 1.00 98.69 135 LEU A O 1
ATOM 1059 N N . SER A 1 136 ? 19.480 0.402 1.966 1.00 98.62 136 SER A N 1
ATOM 1060 C CA . SER A 1 136 ? 20.943 0.258 2.004 1.00 98.62 136 SER A CA 1
ATOM 1061 C C . SER A 1 136 ? 21.603 0.596 0.661 1.00 98.62 136 SER A C 1
ATOM 1063 O O . SER A 1 136 ? 22.734 1.075 0.631 1.00 98.62 136 SER A O 1
ATOM 1065 N N . LEU A 1 137 ? 20.890 0.363 -0.447 1.00 98.44 137 LEU A N 1
ATOM 1066 C CA . LEU A 1 137 ? 21.338 0.672 -1.806 1.00 98.44 137 LEU A CA 1
ATOM 1067 C C . LEU A 1 137 ? 21.013 2.118 -2.200 1.00 98.44 137 LEU A C 1
ATOM 1069 O O . LEU A 1 137 ? 21.765 2.752 -2.937 1.00 98.44 137 LEU A O 1
ATOM 1073 N N . THR A 1 138 ? 19.876 2.649 -1.751 1.00 98.31 138 THR A N 1
ATOM 1074 C CA . THR A 1 138 ? 19.426 4.010 -2.062 1.00 98.31 138 THR A CA 1
ATOM 1075 C C . THR A 1 138 ? 18.736 4.632 -0.842 1.00 98.31 138 THR A C 1
ATOM 1077 O O . THR A 1 138 ? 17.510 4.578 -0.730 1.00 98.31 138 THR A O 1
ATOM 1080 N N . PRO A 1 139 ? 19.496 5.285 0.059 1.00 97.69 139 PRO A N 1
ATOM 1081 C CA . PRO A 1 139 ? 18.944 5.869 1.287 1.00 97.69 139 PRO A CA 1
ATOM 1082 C C . PRO A 1 139 ? 17.916 6.987 1.063 1.00 97.69 139 PRO A C 1
ATOM 1084 O O . PRO A 1 139 ? 17.115 7.271 1.946 1.00 97.69 139 PRO A O 1
ATOM 1087 N N . ALA A 1 140 ? 17.930 7.628 -0.110 1.00 97.12 140 ALA A N 1
ATOM 1088 C CA . ALA A 1 140 ? 17.008 8.706 -0.473 1.00 97.12 140 ALA A CA 1
ATOM 1089 C C . ALA A 1 140 ? 15.687 8.212 -1.101 1.00 97.12 140 ALA A C 1
ATOM 1091 O O . ALA A 1 140 ? 14.879 9.027 -1.544 1.00 97.12 140 ALA A O 1
ATOM 1092 N N . LEU A 1 141 ? 15.459 6.894 -1.180 1.00 98.00 141 LEU A N 1
ATOM 1093 C CA . LEU A 1 141 ? 14.254 6.321 -1.780 1.00 98.00 141 LEU A CA 1
ATOM 1094 C C . LEU A 1 141 ? 13.051 6.486 -0.834 1.00 98.00 141 LEU A C 1
ATOM 1096 O O . LEU A 1 141 ? 12.801 5.648 0.034 1.00 98.00 141 LEU A O 1
ATOM 1100 N N . ALA A 1 142 ? 12.311 7.586 -0.999 1.00 98.31 142 ALA A N 1
ATOM 1101 C CA . ALA A 1 142 ? 11.184 7.952 -0.139 1.00 98.31 142 ALA A CA 1
ATOM 1102 C C . ALA A 1 142 ? 10.092 6.868 -0.093 1.00 98.31 142 ALA A C 1
ATOM 1104 O O . ALA A 1 142 ? 9.520 6.611 0.966 1.00 98.31 142 ALA A O 1
ATOM 1105 N N . GLU A 1 143 ? 9.822 6.212 -1.224 1.00 98.19 143 GLU A N 1
ATOM 1106 C CA . GLU A 1 143 ? 8.874 5.101 -1.339 1.00 98.19 143 GLU A CA 1
ATOM 1107 C C . GLU A 1 143 ? 9.250 3.945 -0.403 1.00 98.19 143 GLU A C 1
ATOM 1109 O O . GLU A 1 143 ? 8.402 3.471 0.350 1.00 98.19 143 GLU A O 1
ATOM 1114 N N . ALA A 1 144 ? 10.528 3.553 -0.364 1.00 98.56 144 ALA A N 1
ATOM 1115 C CA . ALA A 1 144 ? 10.989 2.451 0.479 1.00 98.56 144 ALA A CA 1
ATOM 1116 C C . ALA A 1 144 ? 10.923 2.783 1.973 1.00 98.56 144 ALA A C 1
ATOM 1118 O O . ALA A 1 144 ? 10.554 1.921 2.772 1.00 98.56 144 ALA A O 1
ATOM 1119 N N . TRP A 1 145 ? 11.194 4.033 2.363 1.00 98.81 145 TRP A N 1
ATOM 1120 C CA . TRP A 1 145 ? 10.966 4.488 3.738 1.00 98.81 145 TRP A CA 1
ATOM 1121 C C . TRP A 1 145 ? 9.485 4.428 4.126 1.00 98.81 145 TRP A C 1
ATOM 1123 O O . TRP A 1 145 ? 9.149 3.947 5.210 1.00 98.81 145 TRP A O 1
ATOM 1133 N N . CYS A 1 146 ? 8.590 4.855 3.231 1.00 98.75 146 CYS A N 1
ATOM 1134 C CA . CYS A 1 146 ? 7.149 4.803 3.461 1.00 98.75 146 CYS A CA 1
ATOM 1135 C C . CYS A 1 146 ? 6.639 3.357 3.549 1.00 98.75 146 CYS A C 1
ATOM 1137 O O . CYS A 1 146 ? 5.908 3.013 4.477 1.00 98.75 146 CYS A O 1
ATOM 1139 N N . HIS A 1 147 ? 7.050 2.474 2.637 1.00 98.75 147 HIS A N 1
ATOM 1140 C CA . HIS A 1 147 ? 6.671 1.063 2.690 1.00 98.75 147 HIS A CA 1
ATOM 1141 C C . HIS A 1 147 ? 7.238 0.358 3.928 1.00 98.75 147 HIS A C 1
ATOM 1143 O O . HIS A 1 147 ? 6.525 -0.425 4.558 1.00 98.75 147 HIS A O 1
ATOM 1149 N N . ARG A 1 148 ? 8.472 0.685 4.336 1.00 98.81 148 ARG A N 1
ATOM 1150 C CA . ARG A 1 148 ? 9.052 0.220 5.602 1.00 98.81 148 ARG A CA 1
ATOM 1151 C C . ARG A 1 148 ? 8.211 0.661 6.798 1.00 98.81 148 ARG A C 1
ATOM 1153 O O . ARG A 1 148 ? 7.950 -0.163 7.669 1.00 98.81 148 ARG A O 1
ATOM 1160 N N . ALA A 1 149 ? 7.748 1.913 6.827 1.00 98.81 149 ALA A N 1
ATOM 1161 C CA . ALA A 1 149 ? 6.864 2.410 7.881 1.00 98.81 149 ALA A CA 1
ATOM 1162 C C . ALA A 1 149 ? 5.570 1.588 7.980 1.00 98.81 149 ALA A C 1
ATOM 1164 O O . ALA A 1 149 ? 5.184 1.175 9.071 1.00 98.81 149 ALA A O 1
ATOM 1165 N N . ILE A 1 150 ? 4.943 1.289 6.839 1.00 98.62 150 ILE A N 1
ATOM 1166 C CA . ILE A 1 150 ? 3.721 0.476 6.780 1.00 98.62 150 ILE A CA 1
ATOM 1167 C C . ILE A 1 150 ? 3.986 -0.944 7.302 1.00 98.62 150 ILE A C 1
ATOM 1169 O O . ILE A 1 150 ? 3.266 -1.414 8.175 1.00 98.62 150 ILE A O 1
ATOM 1173 N N . VAL A 1 151 ? 5.052 -1.612 6.844 1.00 98.62 151 VAL A N 1
ATOM 1174 C CA . VAL A 1 151 ? 5.397 -2.968 7.317 1.00 98.62 151 VAL A CA 1
ATOM 1175 C C . VAL A 1 151 ? 5.705 -2.984 8.818 1.00 98.62 151 VAL A C 1
ATOM 1177 O O . VAL A 1 151 ? 5.303 -3.908 9.519 1.00 98.62 151 VAL A O 1
ATOM 1180 N N . LEU A 1 152 ? 6.405 -1.971 9.334 1.00 98.69 152 LEU A N 1
ATOM 1181 C CA . LEU A 1 152 ? 6.688 -1.854 10.767 1.00 98.69 152 LEU A CA 1
ATOM 1182 C C . LEU A 1 152 ? 5.413 -1.636 11.583 1.00 98.69 152 LEU A C 1
ATOM 1184 O O . LEU A 1 152 ? 5.289 -2.206 12.665 1.00 98.69 152 LEU A O 1
ATOM 1188 N N . HIS A 1 153 ? 4.460 -0.861 11.063 1.00 97.94 153 HIS A N 1
ATOM 1189 C CA . HIS A 1 153 ? 3.150 -0.706 11.682 1.00 97.94 153 HIS A CA 1
ATOM 1190 C C . HIS A 1 153 ? 2.395 -2.042 11.731 1.00 97.94 153 HIS A C 1
ATOM 1192 O O . HIS A 1 153 ? 1.916 -2.410 12.802 1.00 97.94 153 HIS A O 1
ATOM 1198 N N . ASP A 1 154 ? 2.373 -2.797 10.628 1.00 96.00 154 ASP A N 1
ATOM 1199 C CA . ASP A 1 154 ? 1.742 -4.124 10.553 1.00 96.00 154 ASP A CA 1
ATOM 1200 C C . ASP A 1 154 ? 2.404 -5.142 11.506 1.00 96.00 154 ASP A C 1
ATOM 1202 O O . ASP A 1 154 ? 1.752 -6.055 12.008 1.00 96.00 154 ASP A O 1
ATOM 1206 N N . LEU A 1 155 ? 3.699 -4.971 11.794 1.00 96.12 155 LEU A N 1
ATOM 1207 C CA . LEU A 1 155 ? 4.457 -5.752 12.780 1.00 96.12 155 LEU A CA 1
ATOM 1208 C C . LEU A 1 155 ? 4.268 -5.274 14.236 1.00 96.12 155 LEU A C 1
ATOM 1210 O O . LEU A 1 155 ? 4.894 -5.831 15.136 1.00 96.12 155 LEU A O 1
ATOM 1214 N N . GLY A 1 156 ? 3.476 -4.226 14.489 1.00 95.12 156 GLY A N 1
ATOM 1215 C CA . GLY A 1 156 ? 3.288 -3.642 15.826 1.00 95.12 156 GLY A CA 1
ATOM 1216 C C . GLY A 1 156 ? 4.440 -2.747 16.311 1.00 95.12 156 GLY A C 1
ATOM 1217 O O . GLY A 1 156 ? 4.429 -2.256 17.438 1.00 95.12 156 GLY A O 1
ATOM 1218 N N . ARG A 1 157 ? 5.453 -2.494 15.475 1.00 97.88 157 ARG A N 1
ATOM 1219 C CA . ARG A 1 157 ? 6.630 -1.667 15.793 1.00 97.88 157 ARG A CA 1
ATOM 1220 C C . ARG A 1 157 ? 6.354 -0.191 15.499 1.00 97.88 157 ARG A C 1
ATOM 1222 O O . ARG A 1 157 ? 6.981 0.424 14.638 1.00 97.88 157 ARG A O 1
ATOM 1229 N N . HIS A 1 158 ? 5.382 0.382 16.204 1.00 97.31 158 HIS A N 1
ATOM 1230 C CA . HIS A 1 158 ? 4.813 1.692 15.866 1.00 97.31 158 HIS A CA 1
ATOM 1231 C C . HIS A 1 158 ? 5.792 2.873 16.005 1.00 97.31 158 HIS A C 1
ATOM 1233 O O . HIS A 1 158 ? 5.741 3.793 15.193 1.00 97.31 158 HIS A O 1
ATOM 1239 N N . ALA A 1 159 ? 6.725 2.838 16.963 1.00 98.44 159 ALA A N 1
ATOM 1240 C CA . ALA A 1 159 ? 7.761 3.871 17.091 1.00 98.44 159 ALA A CA 1
ATOM 1241 C C . ALA A 1 159 ? 8.722 3.875 15.887 1.00 98.44 159 ALA A C 1
ATOM 1243 O O . ALA A 1 159 ? 8.974 4.921 15.288 1.00 98.44 159 ALA A O 1
ATOM 1244 N N . ASP A 1 160 ? 9.184 2.694 15.466 1.00 98.56 160 ASP A N 1
ATOM 1245 C CA . ASP A 1 160 ? 10.042 2.548 14.285 1.00 98.56 160 ASP A CA 1
ATOM 1246 C C . ASP A 1 160 ? 9.295 2.917 12.991 1.00 98.56 160 ASP A C 1
ATOM 1248 O O . ASP A 1 160 ? 9.891 3.437 12.040 1.00 98.56 160 ASP A O 1
ATOM 1252 N N . ALA A 1 161 ? 7.985 2.649 12.948 1.00 98.81 161 ALA A N 1
ATOM 1253 C CA . ALA A 1 161 ? 7.119 3.045 11.846 1.00 98.81 161 ALA A CA 1
ATOM 1254 C C . ALA A 1 161 ? 7.047 4.573 11.713 1.00 98.81 161 ALA A C 1
ATOM 1256 O O . ALA A 1 161 ? 7.260 5.090 10.617 1.00 98.81 161 ALA A O 1
ATOM 1257 N N . ALA A 1 162 ? 6.826 5.293 12.820 1.00 98.81 162 ALA A N 1
ATOM 1258 C CA . ALA A 1 162 ? 6.814 6.756 12.831 1.00 98.81 162 ALA A CA 1
ATOM 1259 C C . ALA A 1 162 ? 8.156 7.330 12.350 1.00 98.81 162 ALA A C 1
ATOM 1261 O O . ALA A 1 162 ? 8.175 8.125 11.411 1.00 98.81 162 ALA A O 1
ATOM 1262 N N . ALA A 1 163 ? 9.277 6.836 12.888 1.00 98.81 163 ALA A N 1
ATOM 1263 C CA . ALA A 1 163 ? 10.612 7.262 12.464 1.00 98.81 163 ALA A CA 1
ATOM 1264 C C . ALA A 1 163 ? 10.860 7.011 10.963 1.00 98.81 163 ALA A C 1
ATOM 1266 O O . ALA A 1 163 ? 11.431 7.849 10.268 1.00 98.81 163 ALA A O 1
ATOM 1267 N N . SER A 1 164 ? 10.398 5.876 10.427 1.00 98.81 164 SER A N 1
ATOM 1268 C CA . SER A 1 164 ? 10.524 5.568 8.993 1.00 98.81 164 SER A CA 1
ATOM 1269 C C . SER A 1 164 ? 9.667 6.491 8.124 1.00 98.81 164 SER A C 1
ATOM 1271 O O . SER A 1 164 ? 10.115 6.931 7.067 1.00 98.81 164 SER A O 1
ATOM 1273 N N . ALA A 1 165 ? 8.453 6.824 8.566 1.00 98.81 165 ALA A N 1
ATOM 1274 C CA . ALA A 1 165 ? 7.593 7.771 7.864 1.00 98.81 165 ALA A CA 1
ATOM 1275 C C . ALA A 1 165 ? 8.195 9.187 7.864 1.00 98.81 165 ALA A C 1
ATOM 1277 O O . ALA A 1 165 ? 8.161 9.874 6.844 1.00 98.81 165 ALA A O 1
ATOM 1278 N N . GLU A 1 166 ? 8.829 9.604 8.961 1.00 98.81 166 GLU A N 1
ATOM 1279 C CA . GLU A 1 166 ? 9.577 10.863 9.033 1.00 98.81 166 GLU A CA 1
ATOM 1280 C C . GLU A 1 166 ? 10.765 10.886 8.064 1.00 98.81 166 GLU A C 1
ATOM 1282 O O . GLU A 1 166 ? 10.971 11.893 7.387 1.00 98.81 166 GLU A O 1
ATOM 1287 N N . GLN A 1 167 ? 11.501 9.777 7.908 1.00 98.75 167 GLN A N 1
ATOM 1288 C CA . GLN A 1 167 ? 12.551 9.674 6.883 1.00 98.75 167 GLN A CA 1
ATOM 1289 C C . GLN A 1 167 ? 11.983 9.780 5.460 1.00 98.75 167 GLN A C 1
ATOM 1291 O O . GLN A 1 167 ? 12.561 10.467 4.614 1.00 98.75 167 GLN A O 1
ATOM 1296 N N . ALA A 1 168 ? 10.822 9.172 5.192 1.00 98.75 168 ALA A N 1
ATOM 1297 C CA . ALA A 1 168 ? 10.144 9.318 3.903 1.00 98.75 168 ALA A CA 1
ATOM 1298 C C . ALA A 1 168 ? 9.776 10.784 3.618 1.00 98.75 168 ALA A C 1
ATOM 1300 O O . ALA A 1 168 ? 9.952 11.256 2.495 1.00 98.75 168 ALA A O 1
ATOM 1301 N N . LEU A 1 169 ? 9.312 11.515 4.635 1.00 98.62 169 LEU A N 1
ATOM 1302 C CA . LEU A 1 169 ? 8.975 12.938 4.545 1.00 98.62 169 LEU A CA 1
ATOM 1303 C C . LEU A 1 169 ? 10.213 13.838 4.441 1.00 98.62 169 LEU A C 1
ATOM 1305 O O . LEU A 1 169 ? 10.162 14.860 3.761 1.00 98.62 169 LEU A O 1
ATOM 1309 N N . ALA A 1 170 ? 11.332 13.461 5.059 1.00 98.38 170 ALA A N 1
ATOM 1310 C CA . ALA A 1 170 ? 12.604 14.156 4.887 1.00 98.38 170 ALA A CA 1
ATOM 1311 C C . ALA A 1 170 ? 13.119 14.024 3.443 1.00 98.38 170 ALA A C 1
ATOM 1313 O O . ALA A 1 170 ? 13.582 15.005 2.861 1.00 98.38 170 ALA A O 1
ATOM 1314 N N . ALA A 1 171 ? 12.983 12.837 2.842 1.00 97.69 171 ALA A N 1
ATOM 1315 C CA . ALA A 1 171 ? 13.343 12.593 1.446 1.00 97.69 171 ALA A CA 1
ATOM 1316 C C . ALA A 1 171 ? 12.355 13.237 0.454 1.00 97.69 171 ALA A C 1
ATOM 1318 O O . ALA A 1 171 ? 12.766 13.754 -0.587 1.00 97.69 171 ALA A O 1
ATOM 1319 N N . ARG A 1 172 ? 11.051 13.236 0.770 1.00 98.38 172 ARG A N 1
ATOM 1320 C CA . ARG A 1 172 ? 9.991 13.860 -0.036 1.00 98.38 172 ARG A CA 1
ATOM 1321 C C . ARG A 1 172 ? 8.953 14.561 0.859 1.00 98.38 172 ARG A C 1
ATOM 1323 O O . ARG A 1 172 ? 7.983 13.927 1.273 1.00 98.38 172 ARG A O 1
ATOM 1330 N N . PRO A 1 173 ? 9.075 15.886 1.082 1.00 97.88 173 PRO A N 1
ATOM 1331 C CA . PRO A 1 173 ? 8.192 16.622 1.998 1.00 97.88 173 PRO A CA 1
ATOM 1332 C C . PRO A 1 173 ? 6.707 16.645 1.614 1.00 97.88 173 PRO A C 1
ATOM 1334 O O . PRO A 1 173 ? 5.843 16.735 2.483 1.00 97.88 173 PRO A O 1
ATOM 1337 N N . ALA A 1 174 ? 6.397 16.572 0.317 1.00 97.75 174 ALA A N 1
ATOM 1338 C CA . ALA A 1 174 ? 5.032 16.543 -0.210 1.00 97.75 174 ALA A CA 1
ATOM 1339 C C . ALA A 1 174 ? 4.607 15.105 -0.555 1.00 97.75 174 ALA A C 1
ATOM 1341 O O . ALA A 1 174 ? 4.281 14.805 -1.703 1.00 97.75 174 ALA A O 1
ATOM 1342 N N . TYR A 1 175 ? 4.654 14.199 0.427 1.00 98.31 175 TYR A N 1
ATOM 1343 C CA . TYR A 1 175 ? 4.296 12.792 0.240 1.00 98.31 175 TYR A CA 1
ATOM 1344 C C . TYR A 1 175 ? 3.088 12.397 1.099 1.00 98.31 175 TYR A C 1
ATOM 1346 O O . TYR A 1 175 ? 3.221 12.108 2.286 1.00 98.31 175 TYR A O 1
ATOM 1354 N N . ALA A 1 176 ? 1.902 12.375 0.483 1.00 98.31 176 ALA A N 1
ATOM 1355 C CA . ALA A 1 176 ? 0.642 12.085 1.169 1.00 98.31 176 ALA A CA 1
ATOM 1356 C C . ALA A 1 176 ? 0.649 10.721 1.885 1.00 98.31 176 ALA A C 1
ATOM 1358 O O . ALA A 1 176 ? 0.306 10.663 3.063 1.00 98.31 176 ALA A O 1
ATOM 1359 N N . ASP A 1 177 ? 1.107 9.649 1.226 1.00 98.12 177 ASP A N 1
ATOM 1360 C CA . ASP A 1 177 ? 1.111 8.307 1.831 1.00 98.12 177 ASP A CA 1
ATOM 1361 C C . ASP A 1 177 ? 2.034 8.216 3.053 1.00 98.12 177 ASP A C 1
ATOM 1363 O O . ASP A 1 177 ? 1.706 7.530 4.020 1.00 98.12 177 ASP A O 1
ATOM 1367 N N . ALA A 1 178 ? 3.151 8.952 3.062 1.00 98.50 178 ALA A N 1
ATOM 1368 C CA . ALA A 1 178 ? 4.037 9.004 4.223 1.00 98.50 178 ALA A CA 1
ATOM 1369 C C . ALA A 1 178 ? 3.383 9.729 5.409 1.00 98.50 178 ALA A C 1
ATOM 1371 O O . ALA A 1 178 ? 3.536 9.293 6.547 1.00 98.50 178 ALA A O 1
ATOM 1372 N N . PHE A 1 179 ? 2.591 10.779 5.162 1.00 98.81 179 PHE A N 1
ATOM 1373 C CA . PHE A 1 179 ? 1.771 11.392 6.212 1.00 98.81 179 PHE A CA 1
ATOM 1374 C C . PHE A 1 179 ? 0.690 10.444 6.737 1.00 98.81 179 PHE A C 1
ATOM 1376 O O . PHE A 1 179 ? 0.463 10.401 7.943 1.00 98.81 179 PHE A O 1
ATOM 1383 N N . VAL A 1 180 ? 0.055 9.650 5.868 1.00 98.69 180 VAL A N 1
ATOM 1384 C CA . VAL A 1 180 ? -0.903 8.618 6.299 1.00 98.69 180 VAL A CA 1
ATOM 1385 C C . VAL A 1 180 ? -0.212 7.562 7.164 1.00 98.69 180 VAL A C 1
ATOM 1387 O O . VAL A 1 180 ? -0.710 7.237 8.241 1.00 98.69 180 VAL A O 1
ATOM 1390 N N . ALA A 1 181 ? 0.953 7.062 6.741 1.00 98.56 181 ALA A N 1
ATOM 1391 C CA . ALA A 1 181 ? 1.738 6.098 7.510 1.00 98.56 181 ALA A CA 1
ATOM 1392 C C . ALA A 1 181 ? 2.160 6.661 8.878 1.00 98.56 181 ALA A C 1
ATOM 1394 O O . ALA A 1 181 ? 2.042 5.969 9.891 1.00 98.56 181 ALA A O 1
ATOM 1395 N N . LEU A 1 182 ? 2.579 7.931 8.923 1.00 98.75 182 LEU A N 1
ATOM 1396 C CA . LEU A 1 182 ? 2.888 8.634 10.167 1.00 98.75 182 LEU A CA 1
ATOM 1397 C C . LEU A 1 182 ? 1.649 8.755 11.065 1.00 98.75 182 LEU A C 1
ATOM 1399 O O . LEU A 1 182 ? 1.728 8.456 12.254 1.00 98.75 182 LEU A O 1
ATOM 1403 N N . GLY A 1 183 ? 0.497 9.129 10.502 1.00 98.25 183 GLY A N 1
ATOM 1404 C CA . GLY A 1 183 ? -0.775 9.210 11.221 1.00 98.25 183 GLY A CA 1
ATOM 1405 C C . GLY A 1 183 ? -1.169 7.877 11.861 1.00 98.25 183 GLY A C 1
ATOM 1406 O O . GLY A 1 183 ? -1.456 7.839 13.058 1.00 98.25 183 GLY A O 1
ATOM 1407 N N . HIS A 1 184 ? -1.088 6.770 11.114 1.00 97.75 184 HIS A N 1
ATOM 1408 C CA . HIS A 1 184 ? -1.365 5.430 11.644 1.00 97.75 184 HIS A CA 1
ATOM 1409 C C . HIS A 1 184 ? -0.400 5.042 12.772 1.00 97.75 184 HIS A C 1
ATOM 1411 O O . HIS A 1 184 ? -0.829 4.520 13.803 1.00 97.75 184 HIS A O 1
ATOM 1417 N N . ALA A 1 185 ? 0.899 5.306 12.602 1.00 98.06 185 ALA A N 1
ATOM 1418 C CA . ALA A 1 185 ? 1.910 5.016 13.614 1.00 98.06 185 ALA A CA 1
ATOM 1419 C C . ALA A 1 185 ? 1.681 5.825 14.903 1.00 98.06 185 ALA A C 1
ATOM 1421 O O . ALA A 1 185 ? 1.646 5.252 15.990 1.00 98.06 185 ALA A O 1
ATOM 1422 N N . LEU A 1 186 ? 1.445 7.134 14.787 1.00 97.69 186 LEU A N 1
ATOM 1423 C CA . LEU A 1 186 ? 1.178 8.022 15.923 1.00 97.69 186 LEU A CA 1
ATOM 1424 C C . LEU A 1 186 ? -0.134 7.680 16.633 1.00 97.69 186 LEU A C 1
ATOM 1426 O O . LEU A 1 186 ? -0.198 7.712 17.859 1.00 97.69 186 LEU A O 1
ATOM 1430 N N . GLN A 1 187 ? -1.172 7.306 15.886 1.00 94.56 187 GLN A N 1
ATOM 1431 C CA . GLN A 1 187 ? -2.443 6.874 16.464 1.00 94.56 187 GLN A CA 1
ATOM 1432 C C . GLN A 1 187 ? -2.288 5.592 17.295 1.00 94.56 187 GLN A C 1
ATOM 1434 O O . GLN A 1 187 ? -2.936 5.458 18.336 1.00 94.56 187 GLN A O 1
ATOM 1439 N N . ALA A 1 188 ? -1.446 4.659 16.845 1.00 92.75 188 ALA A N 1
ATOM 1440 C CA . ALA A 1 188 ? -1.144 3.430 17.575 1.00 92.75 188 ALA A CA 1
ATOM 1441 C C . ALA A 1 188 ? -0.266 3.669 18.818 1.00 92.75 188 ALA A C 1
ATOM 1443 O O . ALA A 1 188 ? -0.324 2.887 19.759 1.00 92.75 188 ALA A O 1
ATOM 1444 N N . LEU A 1 189 ? 0.487 4.771 18.847 1.00 93.31 189 LEU A N 1
ATOM 1445 C CA . LEU A 1 189 ? 1.238 5.255 20.014 1.00 93.31 189 LEU A CA 1
ATOM 1446 C C . LEU A 1 189 ? 0.397 6.142 20.954 1.00 93.31 189 LEU A C 1
ATOM 1448 O O . LEU A 1 189 ? 0.950 6.778 21.844 1.00 93.31 189 LEU A O 1
ATOM 1452 N N . ASP A 1 190 ? -0.919 6.246 20.736 1.00 91.25 190 ASP A N 1
ATOM 1453 C CA . ASP A 1 190 ? -1.830 7.141 21.472 1.00 91.25 190 ASP A CA 1
ATOM 1454 C C . ASP A 1 190 ? -1.477 8.643 21.387 1.00 91.25 190 ASP A C 1
ATOM 1456 O O . ASP A 1 190 ? -1.993 9.477 22.132 1.00 91.25 190 ASP A O 1
ATOM 1460 N N . HIS A 1 191 ? -0.668 9.039 20.400 1.00 93.88 191 HIS A N 1
ATOM 1461 C CA . HIS A 1 191 ? -0.350 10.436 20.101 1.00 93.88 191 HIS A CA 1
ATOM 1462 C C . HIS A 1 191 ? -1.457 11.065 19.237 1.00 93.88 191 HIS A C 1
ATOM 1464 O O . HIS A 1 191 ? -1.254 11.416 18.072 1.00 93.88 191 HIS A O 1
ATOM 1470 N N . HIS A 1 192 ? -2.660 11.189 19.803 1.00 89.69 192 HIS A N 1
ATOM 1471 C CA . HIS A 1 192 ? -3.873 11.528 19.053 1.00 89.69 192 HIS A CA 1
ATOM 1472 C C . HIS A 1 192 ? -3.793 12.851 18.280 1.00 89.69 192 HIS A C 1
ATOM 1474 O O . HIS A 1 192 ? -4.058 12.857 17.079 1.00 89.69 192 HIS A O 1
ATOM 1480 N N . ALA A 1 193 ? -3.383 13.950 18.922 1.00 92.56 193 ALA A N 1
ATOM 1481 C CA . ALA A 1 193 ? -3.293 15.257 18.262 1.00 92.56 193 ALA A CA 1
ATOM 1482 C C . ALA A 1 193 ? -2.320 15.229 17.070 1.00 92.56 193 ALA A C 1
ATOM 1484 O O . ALA A 1 193 ? -2.683 15.604 15.960 1.00 92.56 193 ALA A O 1
ATOM 1485 N N . ALA A 1 194 ? -1.124 14.668 17.269 1.00 96.31 194 ALA A N 1
ATOM 1486 C CA . ALA A 1 194 ? -0.125 14.552 16.211 1.00 96.31 194 ALA A CA 1
ATOM 1487 C C . ALA A 1 194 ? -0.583 13.627 15.066 1.00 96.31 194 ALA A C 1
ATOM 1489 O O . ALA A 1 194 ? -0.268 13.879 13.903 1.00 96.31 194 ALA A O 1
ATOM 1490 N N . SER A 1 195 ? -1.359 12.575 15.366 1.00 97.31 195 SER A N 1
ATOM 1491 C CA . SER A 1 195 ? -1.941 11.716 14.327 1.00 97.31 195 SER A CA 1
ATOM 1492 C C . SER A 1 195 ? -2.941 12.471 13.446 1.00 97.31 195 SER A C 1
ATOM 1494 O O . SER A 1 195 ? -2.908 12.334 12.224 1.00 97.31 195 SER A O 1
ATOM 1496 N N . VAL A 1 196 ? -3.783 13.319 14.048 1.00 96.44 196 VAL A N 1
ATOM 1497 C CA . VAL A 1 196 ? -4.742 14.168 13.329 1.00 96.44 196 VAL A CA 1
ATOM 1498 C C . VAL A 1 196 ? -4.014 15.162 12.430 1.00 96.44 196 VAL A C 1
ATOM 1500 O O . VAL A 1 196 ? -4.360 15.250 11.253 1.00 96.44 196 VAL A O 1
ATOM 1503 N N . ASP A 1 197 ? -2.976 15.827 12.942 1.00 97.31 197 ASP A N 1
ATOM 1504 C CA . ASP A 1 197 ? -2.162 16.764 12.161 1.00 97.31 197 ASP A CA 1
ATOM 1505 C C . ASP A 1 197 ? -1.526 16.079 10.941 1.00 97.31 197 ASP A C 1
ATOM 1507 O O . ASP A 1 197 ? -1.518 16.629 9.836 1.00 97.31 197 ASP A O 1
ATOM 1511 N N . ALA A 1 198 ? -1.023 14.852 11.110 1.00 98.38 198 ALA A N 1
ATOM 1512 C CA . ALA A 1 198 ? -0.478 14.071 10.005 1.00 98.38 198 ALA A CA 1
ATOM 1513 C C . ALA A 1 198 ? -1.553 13.767 8.947 1.00 98.38 198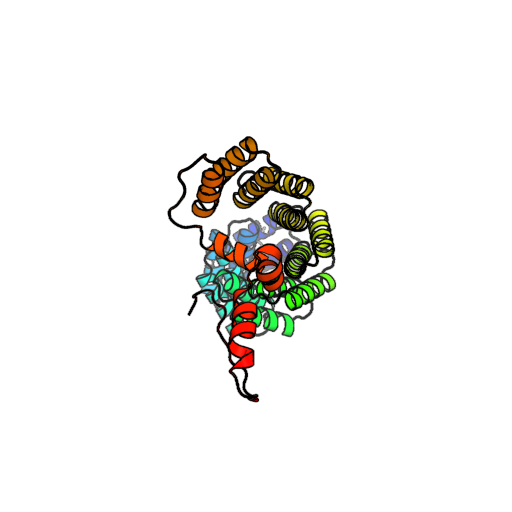 ALA A C 1
ATOM 1515 O O . ALA A 1 198 ? -1.330 14.011 7.758 1.00 98.38 198 ALA A O 1
ATOM 1516 N N . TYR A 1 199 ? -2.747 13.321 9.352 1.00 98.44 199 TYR A N 1
ATOM 1517 C CA . TYR A 1 199 ? -3.845 13.101 8.407 1.00 98.44 199 TYR A CA 1
ATOM 1518 C C . TYR A 1 199 ? -4.307 14.391 7.722 1.00 98.44 199 TYR A C 1
ATOM 1520 O O . TYR A 1 199 ? -4.605 14.359 6.530 1.00 98.44 199 TYR A O 1
ATOM 1528 N N . ASP A 1 200 ? -4.330 15.525 8.421 1.00 98.06 200 ASP A N 1
ATOM 1529 C CA . ASP A 1 200 ? -4.684 16.819 7.831 1.00 98.06 200 ASP A CA 1
ATOM 1530 C C . ASP A 1 200 ? -3.696 17.223 6.732 1.00 98.06 200 ASP A C 1
ATOM 1532 O O . ASP A 1 200 ? -4.105 17.642 5.645 1.00 98.06 200 ASP A O 1
ATOM 1536 N N . ARG A 1 201 ? -2.395 16.996 6.948 1.00 98.50 201 ARG A N 1
ATOM 1537 C CA . ARG A 1 201 ? -1.371 17.204 5.912 1.00 98.50 201 ARG A CA 1
ATOM 1538 C C . ARG A 1 201 ? -1.519 16.236 4.738 1.00 98.50 201 ARG A C 1
ATOM 1540 O O . ARG A 1 201 ? -1.355 16.659 3.595 1.00 98.50 201 ARG A O 1
ATOM 1547 N N . ALA A 1 202 ? -1.863 14.972 4.988 1.00 98.50 202 ALA A N 1
ATOM 1548 C CA . ALA A 1 202 ? -2.155 14.014 3.920 1.00 98.50 202 ALA A CA 1
ATOM 1549 C C . ALA A 1 202 ? -3.360 14.457 3.073 1.00 98.50 202 ALA A C 1
ATOM 1551 O O . ALA A 1 202 ? -3.274 14.488 1.846 1.00 98.50 202 ALA A O 1
ATOM 1552 N N . LEU A 1 203 ? -4.461 14.855 3.720 1.00 98.25 203 LEU A N 1
ATOM 1553 C CA . LEU A 1 203 ? -5.689 15.307 3.061 1.00 98.25 203 LEU A CA 1
ATOM 1554 C C . LEU A 1 203 ? -5.490 16.605 2.275 1.00 98.25 203 LEU A C 1
ATOM 1556 O O . LEU A 1 203 ? -6.095 16.761 1.218 1.00 98.25 203 LEU A O 1
ATOM 1560 N N . ALA A 1 204 ? -4.638 17.515 2.752 1.00 98.25 204 ALA A N 1
ATOM 1561 C CA . ALA A 1 204 ? -4.296 18.735 2.023 1.00 98.25 204 ALA A CA 1
ATOM 1562 C C . ALA A 1 204 ? -3.556 18.451 0.701 1.00 98.25 204 ALA A C 1
ATOM 1564 O O . ALA A 1 204 ? -3.697 19.214 -0.252 1.00 98.25 204 ALA A O 1
ATOM 1565 N N . LEU A 1 205 ? -2.782 17.361 0.637 1.00 97.88 205 LEU A N 1
ATOM 1566 C CA . LEU A 1 205 ? -2.059 16.943 -0.567 1.00 97.88 205 LEU A CA 1
ATOM 1567 C C . LEU A 1 205 ? -2.933 16.105 -1.506 1.00 97.88 205 LEU A C 1
ATOM 1569 O O . LEU A 1 205 ? -2.955 16.345 -2.711 1.00 97.88 205 LEU A O 1
ATOM 1573 N N . ALA A 1 206 ? -3.627 15.107 -0.959 1.00 97.19 206 ALA A N 1
ATOM 1574 C CA . ALA A 1 206 ? -4.451 14.176 -1.716 1.00 97.19 206 ALA A CA 1
ATOM 1575 C C . ALA A 1 206 ? -5.603 13.645 -0.840 1.00 97.19 206 ALA A C 1
ATOM 1577 O O . ALA A 1 206 ? -5.415 12.706 -0.061 1.00 97.19 206 ALA A O 1
ATOM 1578 N N . PRO A 1 207 ? -6.817 14.212 -0.956 1.00 97.00 207 PRO A N 1
ATOM 1579 C CA . PRO A 1 207 ? -7.979 13.704 -0.239 1.00 97.00 207 PRO A CA 1
ATOM 1580 C C . PRO A 1 207 ? -8.374 12.305 -0.732 1.00 97.00 207 PRO A C 1
ATOM 1582 O O . PRO A 1 207 ? -8.739 12.133 -1.894 1.00 97.00 207 PRO A O 1
ATOM 1585 N N . THR A 1 208 ? -8.381 11.316 0.161 1.00 97.62 208 THR A N 1
ATOM 1586 C CA . THR A 1 208 ? -8.855 9.951 -0.129 1.00 97.62 208 THR A CA 1
ATOM 1587 C C . THR A 1 208 ? -9.895 9.510 0.895 1.00 97.62 208 THR A C 1
ATOM 1589 O O . THR A 1 208 ? -9.937 10.010 2.023 1.00 97.62 208 THR A O 1
ATOM 1592 N N . ALA A 1 209 ? -10.762 8.568 0.511 1.00 97.62 209 ALA A N 1
ATOM 1593 C CA . ALA A 1 209 ? -11.774 8.032 1.418 1.00 97.62 209 ALA A CA 1
ATOM 1594 C C . ALA A 1 209 ? -11.129 7.313 2.617 1.00 97.62 209 ALA A C 1
ATOM 1596 O O . ALA A 1 209 ? -11.624 7.400 3.739 1.00 97.62 209 ALA A O 1
ATOM 1597 N N . GLU A 1 210 ? -10.010 6.629 2.384 1.00 97.25 210 GLU A N 1
ATOM 1598 C CA . GLU A 1 210 ? -9.193 5.942 3.379 1.00 97.25 210 GLU A CA 1
ATOM 1599 C C . GLU A 1 210 ? -8.670 6.910 4.436 1.00 97.25 210 GLU A C 1
ATOM 1601 O O . GLU A 1 210 ? -8.886 6.669 5.621 1.00 97.25 210 GLU A O 1
ATOM 1606 N N . THR A 1 211 ? -8.060 8.026 4.026 1.00 97.94 211 THR A N 1
ATOM 1607 C CA . THR A 1 211 ? -7.484 8.998 4.964 1.00 97.94 211 THR A CA 1
ATOM 1608 C C . THR A 1 211 ? -8.567 9.705 5.777 1.00 97.94 211 THR A C 1
ATOM 1610 O O . THR A 1 211 ? -8.416 9.860 6.988 1.00 97.94 211 THR A O 1
ATOM 1613 N N . TRP A 1 212 ? -9.701 10.067 5.160 1.00 98.38 212 TRP A N 1
ATOM 1614 C CA . TRP A 1 212 ? -10.856 10.591 5.901 1.00 98.38 212 TRP A CA 1
ATOM 1615 C C . TRP A 1 212 ? -11.360 9.585 6.941 1.00 98.38 212 TRP A C 1
ATOM 1617 O O . TRP A 1 212 ? -11.611 9.944 8.090 1.00 98.38 212 TRP A O 1
ATOM 1627 N N . CYS A 1 213 ? -11.464 8.310 6.568 1.00 97.56 213 CYS A N 1
ATOM 1628 C CA . CYS A 1 213 ? -11.886 7.253 7.480 1.00 97.56 213 CYS A CA 1
ATOM 1629 C C . CYS A 1 213 ? -10.881 7.040 8.627 1.00 97.56 213 CYS A C 1
ATOM 1631 O O . CYS A 1 213 ? -11.297 6.923 9.779 1.00 97.56 213 CYS A O 1
ATOM 1633 N N . ALA A 1 214 ? -9.576 7.037 8.341 1.00 96.31 214 ALA A N 1
ATOM 1634 C CA . ALA A 1 214 ? -8.520 6.895 9.345 1.00 96.31 214 ALA A CA 1
ATOM 1635 C C . ALA A 1 214 ? -8.535 8.060 10.349 1.00 96.31 214 ALA A C 1
ATOM 1637 O O . ALA A 1 214 ? -8.564 7.843 11.561 1.00 96.31 214 ALA A O 1
ATOM 1638 N N . ARG A 1 215 ? -8.650 9.298 9.856 1.00 97.31 215 ARG A N 1
ATOM 1639 C CA . ARG A 1 215 ? -8.790 10.491 10.700 1.00 97.31 215 ARG A CA 1
ATOM 1640 C C . ARG A 1 215 ? -10.055 10.451 11.558 1.00 97.31 215 ARG A C 1
ATOM 1642 O O . ARG A 1 215 ? -10.008 10.795 12.736 1.00 97.31 215 ARG A O 1
ATOM 1649 N N . GLY A 1 216 ? -11.178 9.990 11.002 1.00 96.56 216 GLY A N 1
ATOM 1650 C CA . GLY A 1 216 ? -12.419 9.782 11.754 1.00 96.56 216 GLY A CA 1
ATOM 1651 C C . GLY A 1 216 ? -12.269 8.763 12.886 1.00 96.56 216 GLY A C 1
ATOM 1652 O O . GLY A 1 216 ? -12.789 8.980 13.983 1.00 96.56 216 GLY A O 1
ATOM 1653 N N . ALA A 1 217 ? -11.508 7.688 12.659 1.00 92.81 217 ALA A N 1
ATOM 1654 C CA . ALA A 1 217 ? -11.192 6.704 13.692 1.00 92.81 217 ALA A CA 1
ATOM 1655 C C . ALA A 1 217 ? -10.332 7.307 14.813 1.00 92.81 217 ALA A C 1
ATOM 1657 O O . ALA A 1 217 ? -10.605 7.053 15.989 1.00 92.81 217 ALA A O 1
ATOM 1658 N N . ALA A 1 218 ? -9.364 8.159 14.463 1.00 92.19 218 ALA A N 1
ATOM 1659 C CA . ALA A 1 218 ? -8.560 8.900 15.432 1.00 92.19 218 ALA A CA 1
ATOM 1660 C C . ALA A 1 218 ? -9.430 9.833 16.298 1.00 92.19 218 ALA A C 1
ATOM 1662 O O . ALA A 1 218 ? -9.391 9.742 17.524 1.00 92.19 218 ALA A O 1
ATOM 1663 N N . MET A 1 219 ? -10.297 10.641 15.671 1.00 93.12 219 MET A N 1
ATOM 1664 C CA . MET A 1 219 ? -11.220 11.557 16.366 1.00 93.12 219 MET A CA 1
ATOM 1665 C C . MET A 1 219 ? -12.172 10.824 17.312 1.00 93.12 219 MET A C 1
ATOM 1667 O O . MET A 1 219 ? -12.380 11.247 18.449 1.00 93.12 219 MET A O 1
ATOM 1671 N N . LYS A 1 220 ? -12.709 9.677 16.873 1.00 91.12 220 LYS A N 1
ATOM 1672 C CA . LYS A 1 220 ? -13.572 8.830 17.705 1.00 91.12 220 LYS A CA 1
ATOM 1673 C C . LYS A 1 220 ? -12.836 8.375 18.966 1.00 91.12 220 LYS A C 1
ATOM 1675 O O . LYS A 1 220 ? -13.424 8.398 20.043 1.00 91.12 220 LYS A O 1
ATOM 1680 N N . LYS A 1 221 ? -11.569 7.960 18.841 1.00 85.12 221 LYS A N 1
ATOM 1681 C CA . LYS A 1 221 ? -10.746 7.512 19.976 1.00 85.12 221 LYS A CA 1
ATOM 1682 C C . LYS A 1 221 ? -10.450 8.657 20.952 1.00 85.12 221 LYS A C 1
ATOM 1684 O O . LYS A 1 221 ? -10.425 8.426 22.154 1.00 85.12 221 LYS A O 1
ATOM 1689 N N . SER A 1 222 ? -10.331 9.887 20.453 1.00 85.56 222 SER A N 1
ATOM 1690 C CA . SER A 1 222 ? -10.228 11.104 21.275 1.00 85.56 222 SER A CA 1
ATOM 1691 C C . SER A 1 222 ? -11.554 11.563 21.903 1.00 85.56 222 SER A C 1
ATOM 1693 O O . SER A 1 222 ? -11.558 12.523 22.666 1.00 85.56 222 SER A O 1
ATOM 1695 N N . GLY A 1 223 ? -12.674 10.894 21.605 1.00 87.25 223 GLY A N 1
ATOM 1696 C CA . GLY A 1 223 ? -13.998 11.207 22.148 1.00 87.25 223 GLY A CA 1
ATOM 1697 C C . GLY A 1 223 ? -14.803 12.233 21.345 1.00 87.25 223 GLY A C 1
ATOM 1698 O O . GLY A 1 223 ? -15.976 12.445 21.652 1.00 87.25 223 GLY A O 1
ATOM 1699 N N . ASP A 1 224 ? -14.239 12.823 20.286 1.00 93.31 224 ASP A N 1
ATOM 1700 C CA . ASP A 1 224 ? -14.968 13.743 19.408 1.00 93.31 224 ASP A CA 1
ATOM 1701 C C . ASP A 1 224 ? -15.796 12.960 18.378 1.00 93.31 224 ASP A C 1
ATOM 1703 O O . ASP A 1 224 ? -15.431 12.766 17.213 1.00 93.31 224 ASP A O 1
ATOM 1707 N N . LEU A 1 225 ? -16.936 12.452 18.846 1.00 94.88 225 LEU A N 1
ATOM 1708 C CA . LEU A 1 225 ? -17.858 11.654 18.042 1.00 94.88 225 LEU A CA 1
ATOM 1709 C C . LEU A 1 225 ? -18.492 12.461 16.897 1.00 94.88 225 LEU A C 1
ATOM 1711 O O . LEU A 1 225 ? -18.775 11.890 15.842 1.00 94.88 225 LEU A O 1
ATOM 1715 N N . ALA A 1 226 ? -18.695 13.770 17.074 1.00 95.88 226 ALA A N 1
ATOM 1716 C CA . ALA A 1 226 ? -19.264 14.633 16.041 1.00 95.88 226 ALA A CA 1
ATOM 1717 C C . ALA A 1 226 ? -18.269 14.840 14.890 1.00 95.88 226 ALA A C 1
ATOM 1719 O O . ALA A 1 226 ? -18.624 14.645 13.724 1.00 95.88 226 ALA A O 1
ATOM 1720 N N . ALA A 1 227 ? -17.004 15.142 15.206 1.00 95.81 227 ALA A N 1
ATOM 1721 C CA . ALA A 1 227 ? -15.951 15.209 14.202 1.00 95.81 227 ALA A CA 1
ATOM 1722 C C . ALA A 1 227 ? -15.740 13.847 13.534 1.00 95.81 227 ALA A C 1
ATOM 1724 O O . ALA A 1 227 ? -15.624 13.779 12.309 1.00 95.81 227 ALA A O 1
ATOM 1725 N N . ALA A 1 228 ? -15.738 12.748 14.295 1.00 97.19 228 ALA A N 1
ATOM 1726 C CA . ALA A 1 228 ? -15.622 11.406 13.728 1.00 97.19 228 ALA A CA 1
ATOM 1727 C C . ALA A 1 228 ? -16.719 11.125 12.690 1.00 97.19 228 ALA A C 1
ATOM 1729 O O . ALA A 1 228 ? -16.413 10.696 11.577 1.00 97.19 228 ALA A O 1
ATOM 1730 N N . LEU A 1 229 ? -17.981 11.422 13.026 1.00 97.94 229 LEU A N 1
ATOM 1731 C CA . LEU A 1 229 ? -19.118 11.258 12.121 1.00 97.94 229 LEU A CA 1
ATOM 1732 C C . LEU A 1 229 ? -18.930 12.060 10.827 1.00 97.94 229 LEU A C 1
ATOM 1734 O O . LEU A 1 229 ? -19.047 11.491 9.742 1.00 97.94 229 LEU A O 1
ATOM 1738 N N . HIS A 1 230 ? -18.548 13.336 10.941 1.00 97.75 230 HIS A N 1
ATOM 1739 C CA . HIS A 1 230 ? -18.267 14.184 9.783 1.00 97.75 230 HIS A CA 1
ATOM 1740 C C . HIS A 1 230 ? -17.192 13.572 8.871 1.00 97.75 230 HIS A C 1
ATOM 1742 O O . HIS A 1 230 ? -17.366 13.501 7.657 1.00 97.75 230 HIS A O 1
ATOM 1748 N N . ASN A 1 231 ? -16.090 13.078 9.442 1.00 98.25 231 ASN A N 1
ATOM 1749 C CA . ASN A 1 231 ? -15.007 12.460 8.672 1.00 98.25 231 ASN A CA 1
ATOM 1750 C C . ASN A 1 231 ? -15.481 11.199 7.917 1.00 98.25 231 ASN A C 1
ATOM 1752 O O . ASN A 1 231 ? -15.145 11.029 6.743 1.00 98.25 231 ASN A O 1
ATOM 1756 N N . TYR A 1 232 ? -16.307 10.343 8.530 1.00 98.38 232 TYR A N 1
ATOM 1757 C CA . TYR A 1 232 ? -16.869 9.183 7.824 1.00 98.38 232 TYR A CA 1
ATOM 1758 C C . TYR A 1 232 ? -17.828 9.587 6.701 1.00 98.38 232 TYR A C 1
ATOM 1760 O O . TYR A 1 232 ? -17.829 8.964 5.642 1.00 98.38 232 TYR A O 1
ATOM 1768 N N . GLU A 1 233 ? -18.598 10.660 6.874 1.00 98.00 233 GLU A N 1
ATOM 1769 C CA . GLU A 1 233 ? -19.451 11.203 5.812 1.00 98.00 233 GLU A CA 1
ATOM 1770 C C . GLU A 1 233 ? -18.629 11.754 4.642 1.00 98.00 233 GLU A C 1
ATOM 1772 O O . GLU A 1 233 ? -18.970 11.506 3.486 1.00 98.00 233 GLU A O 1
ATOM 1777 N N . ARG A 1 234 ? -17.496 12.419 4.911 1.00 98.38 234 ARG A N 1
ATOM 1778 C CA . ARG A 1 234 ? -16.539 12.826 3.866 1.00 98.38 234 ARG A CA 1
ATOM 1779 C C . ARG A 1 234 ? -15.957 11.619 3.130 1.00 98.38 234 ARG A C 1
ATOM 1781 O O . ARG A 1 234 ? -15.896 11.636 1.900 1.00 98.38 234 ARG A O 1
ATOM 1788 N N . ALA A 1 235 ? -15.592 10.557 3.852 1.00 98.25 235 ALA A N 1
ATOM 1789 C CA . ALA A 1 235 ? -15.111 9.316 3.247 1.00 98.25 235 ALA A CA 1
ATOM 1790 C C . ALA A 1 235 ? -16.165 8.680 2.322 1.00 98.25 235 ALA A C 1
ATOM 1792 O O . ALA A 1 235 ? -15.852 8.281 1.200 1.00 98.25 235 ALA A O 1
ATOM 1793 N N . LEU A 1 236 ? -17.424 8.633 2.765 1.00 97.94 236 LEU A N 1
ATOM 1794 C CA . LEU A 1 236 ? -18.541 8.064 2.007 1.00 97.94 236 LEU A CA 1
ATOM 1795 C C . LEU A 1 236 ? -18.995 8.944 0.840 1.00 97.94 236 LEU A C 1
ATOM 1797 O O . LEU A 1 236 ? -19.487 8.414 -0.153 1.00 97.94 236 LEU A O 1
ATOM 1801 N N . ALA A 1 237 ? -18.799 10.261 0.916 1.00 97.94 237 ALA A N 1
ATOM 1802 C CA . ALA A 1 237 ? -19.019 11.159 -0.214 1.00 97.94 237 ALA A CA 1
ATOM 1803 C C . ALA A 1 237 ? -18.018 10.892 -1.354 1.00 97.94 237 ALA A C 1
ATOM 1805 O O . ALA A 1 237 ? -18.400 10.942 -2.520 1.00 97.94 237 ALA A O 1
ATOM 1806 N N . LEU A 1 238 ? -16.759 10.566 -1.026 1.00 97.44 238 LEU A N 1
ATOM 1807 C CA . LEU A 1 238 ? -15.745 10.181 -2.017 1.00 97.44 238 LEU A CA 1
ATOM 1808 C C . LEU A 1 238 ? -15.935 8.747 -2.524 1.00 97.44 238 LEU A C 1
ATOM 1810 O O . LEU A 1 238 ? -15.734 8.476 -3.706 1.00 97.44 238 LEU A O 1
ATOM 1814 N N . ARG A 1 239 ? -16.318 7.820 -1.638 1.00 97.81 239 ARG A N 1
ATOM 1815 C CA . ARG A 1 239 ? -16.563 6.415 -1.979 1.00 97.81 239 ARG A CA 1
ATOM 1816 C C . ARG A 1 239 ? -17.835 5.895 -1.296 1.00 97.81 239 ARG A C 1
ATOM 1818 O O . ARG A 1 239 ? -17.750 5.318 -0.210 1.00 97.81 239 ARG A O 1
ATOM 1825 N N . PRO A 1 240 ? -19.006 5.995 -1.954 1.00 96.81 240 PRO A N 1
ATOM 1826 C CA . PRO A 1 240 ? -20.284 5.554 -1.381 1.00 96.81 240 PRO A CA 1
ATOM 1827 C C . PRO A 1 240 ? -20.373 4.058 -1.054 1.00 96.81 240 PRO A C 1
ATOM 1829 O O . PRO A 1 240 ? -21.236 3.659 -0.273 1.00 96.81 240 PRO A O 1
ATOM 1832 N N . GLY A 1 241 ? -19.506 3.243 -1.666 1.00 95.88 241 GLY A N 1
ATOM 1833 C CA . GLY A 1 241 ? -19.393 1.803 -1.434 1.00 95.88 241 GLY A CA 1
ATOM 1834 C C . GLY A 1 241 ? -18.374 1.407 -0.360 1.00 95.88 241 GLY A C 1
ATOM 1835 O O . GLY A 1 241 ? -18.006 0.240 -0.279 1.00 95.88 241 GLY A O 1
ATOM 1836 N N . TYR A 1 242 ? -17.859 2.351 0.437 1.00 96.88 242 TYR A N 1
ATOM 1837 C CA . TYR A 1 242 ? -16.838 2.046 1.438 1.00 96.88 242 TYR A CA 1
ATOM 1838 C C . TYR A 1 242 ? -17.442 1.393 2.692 1.00 96.88 242 TYR A C 1
ATOM 1840 O O . TYR A 1 242 ? -17.777 2.073 3.661 1.00 96.88 242 TYR A O 1
ATOM 1848 N N . ALA A 1 243 ? -17.550 0.063 2.678 1.00 95.75 243 ALA A N 1
ATOM 1849 C CA . ALA A 1 243 ? -18.180 -0.725 3.741 1.00 95.75 243 ALA A CA 1
ATOM 1850 C C . ALA A 1 243 ? -17.619 -0.429 5.147 1.00 95.75 243 ALA A C 1
ATOM 1852 O O . ALA A 1 243 ? -18.385 -0.259 6.096 1.00 95.75 243 ALA A O 1
ATOM 1853 N N . LEU A 1 244 ? -16.291 -0.297 5.272 1.00 94.19 244 LEU A N 1
ATOM 1854 C CA . LEU A 1 244 ? -15.629 0.007 6.546 1.00 94.19 244 LEU A CA 1
ATOM 1855 C C . LEU A 1 244 ? -16.033 1.382 7.098 1.00 94.19 244 LEU A C 1
ATOM 1857 O O . LEU A 1 244 ? -16.338 1.495 8.283 1.00 94.19 244 LEU A O 1
ATOM 1861 N N . ALA A 1 245 ? -16.088 2.413 6.248 1.00 96.62 245 ALA A N 1
ATOM 1862 C CA . ALA A 1 245 ? -16.498 3.749 6.674 1.00 96.62 245 ALA A CA 1
ATOM 1863 C C . ALA A 1 245 ? -17.974 3.791 7.095 1.00 96.62 245 ALA A C 1
ATOM 1865 O O . ALA A 1 245 ? -18.288 4.454 8.082 1.00 96.62 245 ALA A O 1
ATOM 1866 N N . GLU A 1 246 ? -18.874 3.054 6.424 1.00 97.56 246 GLU A N 1
ATOM 1867 C CA . GLU A 1 246 ? -20.266 2.938 6.895 1.00 97.56 246 GLU A CA 1
ATOM 1868 C C . GLU A 1 246 ? -20.364 2.186 8.223 1.00 97.56 246 GLU A C 1
ATOM 1870 O O . GLU A 1 246 ? -21.107 2.598 9.111 1.00 97.56 246 GLU A O 1
ATOM 1875 N N . HIS A 1 247 ? -19.583 1.121 8.413 1.00 95.25 247 HIS A N 1
ATOM 1876 C CA . HIS A 1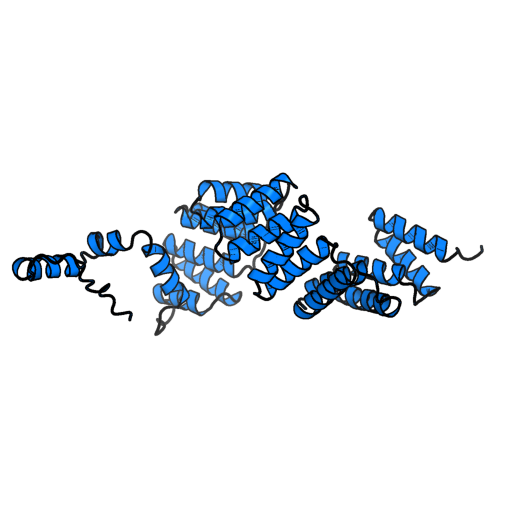 247 ? -19.548 0.425 9.696 1.00 95.25 247 HIS A CA 1
ATOM 1877 C C . HIS A 1 247 ? -19.056 1.359 10.818 1.00 95.25 247 HIS A C 1
ATOM 1879 O O . HIS A 1 247 ? -19.667 1.447 11.887 1.00 95.25 247 HIS A O 1
ATOM 1885 N N . TYR A 1 248 ? -17.983 2.117 10.589 1.00 95.56 248 TYR A N 1
ATOM 1886 C CA . TYR A 1 248 ? -17.478 3.062 11.583 1.00 95.56 248 TYR A CA 1
ATOM 1887 C C . TYR A 1 248 ? -18.452 4.211 11.856 1.00 95.56 248 TYR A C 1
ATOM 1889 O O . TYR A 1 248 ? -18.657 4.563 13.020 1.00 95.56 248 TYR A O 1
ATOM 1897 N N . ARG A 1 249 ? -19.131 4.714 10.822 1.00 97.62 249 ARG A N 1
ATOM 1898 C CA . ARG A 1 249 ? -20.236 5.665 10.954 1.00 97.62 249 ARG A CA 1
ATOM 1899 C C . ARG A 1 249 ? -21.369 5.104 11.809 1.00 97.62 249 ARG A C 1
ATOM 1901 O O . ARG A 1 249 ? -21.783 5.773 12.752 1.00 97.62 249 ARG A O 1
ATOM 1908 N N . ALA A 1 250 ? -21.821 3.878 11.552 1.00 96.69 250 ALA A N 1
ATOM 1909 C CA . ALA A 1 250 ? -22.863 3.214 12.335 1.00 96.69 250 ALA A CA 1
ATOM 1910 C C . ALA A 1 250 ? -22.484 3.097 13.820 1.00 96.69 250 ALA A C 1
ATOM 1912 O O . ALA A 1 250 ? -23.270 3.452 14.700 1.00 96.69 250 ALA A O 1
ATOM 1913 N N . ASN A 1 251 ? -21.243 2.688 14.103 1.00 93.88 251 ASN A N 1
ATOM 1914 C CA . ASN A 1 251 ? -20.714 2.620 15.465 1.00 93.88 251 ASN A CA 1
ATOM 1915 C C . ASN A 1 251 ? -20.707 3.989 16.163 1.00 93.88 251 ASN A C 1
ATOM 1917 O O . ASN A 1 251 ? -21.020 4.069 17.351 1.00 93.88 251 ASN A O 1
ATOM 1921 N N . THR A 1 252 ? -20.361 5.060 15.448 1.00 96.25 252 THR A N 1
ATOM 1922 C CA . THR A 1 252 ? -20.365 6.424 15.995 1.00 96.25 252 THR A CA 1
ATOM 1923 C C . THR A 1 252 ? -21.781 6.955 16.214 1.00 96.25 252 THR A C 1
ATOM 1925 O O . THR A 1 252 ? -22.052 7.515 17.271 1.00 96.25 252 THR A O 1
ATOM 1928 N N . LEU A 1 253 ? -22.710 6.717 15.283 1.00 97.25 253 LEU A N 1
ATOM 1929 C CA . LEU A 1 253 ? -24.130 7.063 15.437 1.00 97.25 253 LEU A CA 1
ATOM 1930 C C . LEU A 1 253 ? -24.742 6.368 16.658 1.00 97.25 253 LEU A C 1
ATOM 1932 O O . LEU A 1 253 ? -25.456 6.994 17.440 1.00 97.25 253 LEU A O 1
ATOM 1936 N N . ARG A 1 254 ? -24.397 5.091 16.870 1.00 94.44 254 ARG A N 1
ATOM 1937 C CA . ARG A 1 254 ? -24.799 4.332 18.058 1.00 94.44 254 ARG A CA 1
ATOM 1938 C C . ARG A 1 254 ? -24.271 4.977 19.339 1.00 94.44 254 ARG A C 1
ATOM 1940 O O . ARG A 1 254 ? -25.037 5.149 20.281 1.00 94.44 254 ARG A O 1
ATOM 1947 N N . ALA A 1 255 ? -22.993 5.358 19.366 1.00 92.31 255 ALA A N 1
ATOM 1948 C CA . ALA A 1 255 ? -22.375 6.022 20.518 1.00 92.31 255 ALA A CA 1
ATOM 1949 C C . ALA A 1 255 ? -22.973 7.415 20.802 1.00 92.31 255 ALA A C 1
ATOM 1951 O O . ALA A 1 255 ? -23.035 7.828 21.954 1.00 92.31 255 ALA A O 1
ATOM 1952 N N . LEU A 1 256 ? -23.467 8.106 19.771 1.00 94.50 256 LEU A N 1
ATOM 1953 C CA . LEU A 1 256 ? -24.208 9.369 19.880 1.00 94.50 256 LEU A CA 1
ATOM 1954 C C . LEU A 1 256 ? -25.680 9.187 20.303 1.00 94.50 256 LEU A C 1
ATOM 1956 O O . LEU A 1 256 ? -26.412 10.170 20.395 1.00 94.50 256 LEU A O 1
ATOM 1960 N N . GLY A 1 257 ? -26.148 7.951 20.512 1.00 94.31 257 GLY A N 1
ATOM 1961 C CA . GLY A 1 257 ? -27.546 7.655 20.845 1.00 94.31 257 GLY A CA 1
ATOM 1962 C C . GLY A 1 257 ? -28.519 7.775 19.665 1.00 94.31 257 GLY A C 1
ATOM 1963 O O . GLY A 1 257 ? -29.730 7.664 19.849 1.00 94.31 257 GLY A O 1
ATOM 1964 N N . GLN A 1 258 ? -28.023 7.960 18.439 1.00 96.12 258 GLN A N 1
ATOM 1965 C CA . GLN A 1 258 ? -28.837 8.070 17.227 1.00 96.12 258 GLN A CA 1
ATOM 1966 C C . GLN A 1 258 ? -29.207 6.679 16.700 1.00 96.12 258 GLN A C 1
ATOM 1968 O O . GLN A 1 258 ? -28.715 6.227 15.664 1.00 96.12 258 GLN A O 1
ATOM 1973 N N . ARG A 1 259 ? -30.067 5.986 17.453 1.00 95.75 259 ARG A N 1
ATOM 1974 C CA . ARG A 1 259 ? -30.431 4.578 17.241 1.00 95.75 259 ARG A CA 1
ATOM 1975 C C . ARG A 1 259 ? -30.860 4.273 15.802 1.00 95.75 259 ARG A C 1
ATOM 1977 O O . ARG A 1 259 ? -30.224 3.445 15.158 1.00 95.75 259 ARG A O 1
ATOM 1984 N N . ASP A 1 260 ? -31.885 4.944 15.284 1.00 96.38 260 ASP A N 1
ATOM 1985 C CA . ASP A 1 260 ? -32.457 4.607 13.969 1.00 96.38 260 ASP A CA 1
ATOM 1986 C C . ASP A 1 260 ? -31.454 4.831 12.829 1.00 96.38 260 ASP A C 1
ATOM 1988 O O . ASP A 1 260 ? -31.325 4.009 11.917 1.00 96.38 260 ASP A O 1
ATOM 1992 N N . ALA A 1 261 ? -30.671 5.910 12.921 1.00 97.06 261 ALA A N 1
ATOM 1993 C CA . ALA A 1 261 ? -29.604 6.204 11.971 1.00 97.06 261 ALA A CA 1
ATOM 1994 C C . ALA A 1 261 ? -28.485 5.152 12.032 1.00 97.06 261 ALA A C 1
ATOM 1996 O O . ALA A 1 261 ? -27.982 4.731 10.988 1.00 97.06 261 ALA A O 1
ATOM 1997 N N . ALA A 1 262 ? -28.119 4.693 13.234 1.00 97.19 262 ALA A N 1
ATOM 1998 C CA . ALA A 1 262 ? -27.135 3.631 13.415 1.00 97.19 262 ALA A CA 1
ATOM 1999 C C . ALA A 1 262 ? -27.606 2.316 12.778 1.00 97.19 262 ALA A C 1
ATOM 2001 O O . ALA A 1 262 ? -26.853 1.697 12.031 1.00 97.19 262 ALA A O 1
ATOM 2002 N N . VAL A 1 263 ? -28.863 1.920 13.004 1.00 97.31 263 VAL A N 1
ATOM 2003 C CA . VAL A 1 263 ? -29.461 0.710 12.412 1.00 97.31 263 VAL A CA 1
ATOM 2004 C C . VAL A 1 263 ? -29.453 0.778 10.884 1.00 97.31 263 VAL A C 1
ATOM 2006 O O . VAL A 1 263 ? -29.043 -0.181 10.224 1.00 97.31 263 VAL A O 1
ATOM 2009 N N . ALA A 1 264 ? -29.852 1.914 10.307 1.00 97.12 264 ALA A N 1
ATOM 2010 C CA . ALA A 1 264 ? -29.810 2.120 8.862 1.00 97.12 264 ALA A CA 1
ATOM 2011 C C . ALA A 1 264 ? -28.378 2.011 8.304 1.00 97.12 264 ALA A C 1
ATOM 2013 O O . ALA A 1 264 ? -28.155 1.339 7.294 1.00 97.12 264 ALA A O 1
ATOM 2014 N N . ALA A 1 265 ? -27.400 2.616 8.984 1.00 97.31 265 ALA A N 1
ATOM 2015 C CA . ALA A 1 265 ? -25.993 2.559 8.594 1.00 97.31 265 ALA A CA 1
ATOM 2016 C C . ALA A 1 265 ? -25.412 1.134 8.695 1.00 97.31 265 ALA A C 1
ATOM 2018 O O . ALA A 1 265 ? -24.735 0.688 7.771 1.00 97.31 265 ALA A O 1
ATOM 2019 N N . TYR A 1 266 ? -25.743 0.369 9.742 1.00 97.19 266 TYR A N 1
ATOM 2020 C CA . TYR A 1 266 ? -25.348 -1.040 9.869 1.00 97.19 266 TYR A CA 1
ATOM 2021 C C . TYR A 1 266 ? -25.913 -1.910 8.741 1.00 97.19 266 TYR A C 1
ATOM 2023 O O . TYR A 1 266 ? -25.177 -2.684 8.129 1.00 97.19 266 TYR A O 1
ATOM 2031 N N . ARG A 1 267 ? -27.205 -1.761 8.419 1.00 95.94 267 ARG A N 1
ATOM 2032 C CA . ARG A 1 267 ? -27.834 -2.480 7.296 1.00 95.94 267 ARG A CA 1
ATOM 2033 C C . ARG A 1 267 ? -27.158 -2.139 5.967 1.00 95.94 267 ARG A C 1
ATOM 2035 O O . ARG A 1 267 ? -26.933 -3.026 5.146 1.00 95.94 267 ARG A O 1
ATOM 2042 N N . ARG A 1 268 ? -26.776 -0.874 5.772 1.00 96.38 268 ARG A N 1
ATOM 2043 C CA . ARG A 1 268 ? -26.017 -0.449 4.592 1.00 96.38 268 ARG A CA 1
ATOM 2044 C C . ARG A 1 268 ? -24.606 -1.039 4.569 1.00 96.38 268 ARG A C 1
ATOM 2046 O O . ARG A 1 268 ? -24.190 -1.520 3.523 1.00 96.38 268 ARG A O 1
ATOM 2053 N N . ALA A 1 269 ? -23.893 -1.056 5.693 1.00 96.06 269 ALA A N 1
ATOM 2054 C CA . ALA A 1 269 ? -22.571 -1.674 5.788 1.00 96.06 269 ALA A CA 1
ATOM 2055 C C . ALA A 1 269 ? -22.611 -3.171 5.421 1.00 96.06 269 ALA A C 1
ATOM 2057 O O . ALA A 1 269 ? -21.770 -3.623 4.645 1.00 96.06 269 ALA A O 1
ATOM 2058 N N . LEU A 1 270 ? -23.627 -3.914 5.883 1.00 94.50 270 LEU A N 1
ATOM 2059 C CA . LEU A 1 270 ? -23.861 -5.312 5.484 1.00 94.50 270 LEU A CA 1
ATOM 2060 C C . LEU A 1 270 ? -24.090 -5.457 3.976 1.00 94.50 270 LEU A C 1
ATOM 2062 O O . LEU A 1 270 ? -23.479 -6.312 3.342 1.00 94.50 270 LEU A O 1
ATOM 2066 N N . ALA A 1 271 ? -24.932 -4.602 3.387 1.00 95.50 271 ALA A N 1
ATOM 2067 C CA . ALA A 1 271 ? -25.189 -4.617 1.945 1.00 95.50 271 ALA A CA 1
ATOM 2068 C C . ALA A 1 271 ? -23.928 -4.317 1.109 1.00 95.50 271 ALA A C 1
ATOM 2070 O O . ALA A 1 271 ? -23.835 -4.737 -0.041 1.00 95.50 271 ALA A O 1
ATOM 2071 N N . LEU A 1 272 ? -22.955 -3.610 1.692 1.00 94.88 272 LEU A N 1
ATOM 2072 C CA . LEU A 1 272 ? -21.650 -3.321 1.096 1.00 94.88 272 LEU A CA 1
ATOM 2073 C C . LEU A 1 272 ? -20.594 -4.410 1.371 1.00 94.88 272 LEU A C 1
ATOM 2075 O O . LEU A 1 272 ? -19.452 -4.257 0.944 1.00 94.88 272 LEU A O 1
ATOM 2079 N N . GLY A 1 273 ? -20.951 -5.495 2.066 1.00 92.25 273 GLY A N 1
ATOM 2080 C CA . GLY A 1 273 ? -20.054 -6.620 2.345 1.00 92.25 273 GLY A CA 1
ATOM 2081 C C . GLY A 1 273 ? -19.141 -6.435 3.560 1.00 92.25 273 GLY A C 1
ATOM 2082 O O . GLY A 1 273 ? -18.085 -7.059 3.618 1.00 92.25 273 GLY A O 1
ATOM 2083 N N . ALA A 1 274 ? -19.503 -5.577 4.520 1.00 90.94 274 ALA A N 1
ATOM 2084 C CA . ALA A 1 274 ? -18.814 -5.531 5.811 1.00 90.94 274 ALA A CA 1
ATOM 2085 C C . ALA A 1 274 ? -19.021 -6.831 6.614 1.00 90.94 274 ALA A C 1
ATOM 2087 O O . ALA A 1 274 ? -19.951 -7.593 6.349 1.00 90.94 274 ALA A O 1
ATOM 2088 N N . ASP A 1 275 ? -18.171 -7.055 7.622 1.00 85.69 275 ASP A N 1
ATOM 2089 C CA . ASP A 1 275 ? -18.242 -8.228 8.498 1.00 85.69 275 ASP A CA 1
ATOM 2090 C C . ASP A 1 275 ? -19.625 -8.373 9.157 1.00 85.69 275 ASP A C 1
ATOM 2092 O O . ASP A 1 275 ? -20.074 -7.530 9.945 1.00 85.69 275 ASP A O 1
ATOM 2096 N N . ALA A 1 276 ? -20.295 -9.474 8.820 1.00 85.88 276 ALA A N 1
ATOM 2097 C CA . ALA A 1 276 ? -21.640 -9.755 9.272 1.00 85.88 276 ALA A CA 1
ATOM 2098 C C . ALA A 1 276 ? -21.712 -10.100 10.759 1.00 85.88 276 ALA A C 1
ATOM 2100 O O . ALA A 1 276 ? -22.743 -9.836 11.376 1.00 85.88 276 ALA A O 1
ATOM 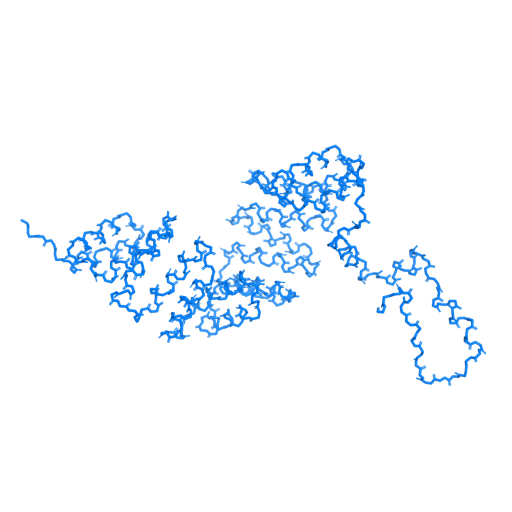2101 N N . ASP A 1 277 ? -20.662 -10.665 11.351 1.00 85.19 277 ASP A N 1
ATOM 2102 C CA . ASP A 1 277 ? -20.706 -11.113 12.743 1.00 85.19 277 ASP A CA 1
ATOM 2103 C C . ASP A 1 277 ? -20.652 -9.922 13.698 1.00 85.19 277 ASP A C 1
ATOM 2105 O O . ASP A 1 277 ? -21.535 -9.771 14.552 1.00 85.19 277 ASP A O 1
ATOM 2109 N N . ALA A 1 278 ? -19.703 -9.006 13.485 1.00 82.75 278 ALA A N 1
ATOM 2110 C CA . ALA A 1 278 ? -19.619 -7.761 14.243 1.00 82.75 278 ALA A CA 1
ATOM 2111 C C . ALA A 1 278 ? -20.897 -6.914 14.117 1.00 82.75 278 ALA A C 1
ATOM 2113 O O . ALA A 1 278 ? -21.415 -6.399 15.114 1.00 82.75 278 ALA A O 1
ATOM 2114 N N . ILE A 1 279 ? -21.442 -6.789 12.901 1.00 89.19 279 ILE A N 1
ATOM 2115 C CA . ILE A 1 279 ? -22.627 -5.957 12.669 1.00 89.19 279 ILE A CA 1
ATOM 2116 C C . ILE A 1 279 ? -23.896 -6.608 13.231 1.00 89.19 279 ILE A C 1
ATOM 2118 O O . ILE A 1 279 ? -24.708 -5.908 13.839 1.00 89.19 279 ILE A O 1
ATOM 2122 N N . ARG A 1 280 ? -24.081 -7.928 13.087 1.00 87.81 280 ARG A N 1
ATOM 2123 C CA . ARG A 1 280 ? -25.235 -8.627 13.682 1.00 87.81 280 ARG A CA 1
ATOM 2124 C C . ARG A 1 280 ? -25.232 -8.518 15.198 1.00 87.81 280 ARG A C 1
ATOM 2126 O O . ARG A 1 280 ? -26.278 -8.233 15.770 1.00 87.81 280 ARG A O 1
ATOM 2133 N N . PHE A 1 281 ? -24.069 -8.652 15.836 1.00 86.56 281 PHE A N 1
ATOM 2134 C CA . PHE A 1 281 ? -23.941 -8.428 17.275 1.00 86.56 281 PHE A CA 1
ATOM 2135 C C . PHE A 1 281 ? -24.358 -7.001 17.670 1.00 86.56 281 PHE A C 1
ATOM 2137 O O . PHE A 1 281 ? -25.127 -6.815 18.614 1.00 86.56 281 PHE A O 1
ATOM 2144 N N . ALA A 1 282 ? -23.922 -5.987 16.916 1.00 88.81 282 ALA A N 1
ATOM 2145 C CA . ALA A 1 282 ? -24.303 -4.598 17.171 1.00 88.81 282 ALA A CA 1
ATOM 2146 C C . ALA A 1 282 ? -25.807 -4.336 16.961 1.00 88.81 282 ALA A C 1
ATOM 2148 O O . ALA A 1 282 ? -26.415 -3.613 17.749 1.00 88.81 282 ALA A O 1
ATOM 2149 N N . LEU A 1 283 ? -26.421 -4.938 15.937 1.00 91.94 283 LEU A N 1
ATOM 2150 C CA . LEU A 1 283 ? -27.865 -4.863 15.691 1.00 91.94 283 LEU A CA 1
ATOM 2151 C C . LEU A 1 283 ? -28.673 -5.587 16.775 1.00 91.94 283 LEU A C 1
ATOM 2153 O O . LEU A 1 283 ? -29.704 -5.073 17.204 1.00 91.94 283 LEU A O 1
ATOM 2157 N N . ALA A 1 284 ? -28.194 -6.729 17.270 1.00 90.06 284 ALA A N 1
ATOM 2158 C CA . ALA A 1 284 ? -28.829 -7.456 18.365 1.00 90.06 284 ALA A CA 1
ATOM 2159 C C . ALA A 1 284 ? -28.778 -6.677 19.685 1.00 90.06 284 ALA A C 1
ATOM 2161 O O . ALA A 1 284 ? -29.775 -6.607 20.398 1.00 90.06 284 ALA A O 1
ATOM 2162 N N . ALA A 1 285 ? -27.665 -5.991 19.971 1.00 87.31 285 ALA A N 1
ATOM 2163 C CA . ALA A 1 285 ? -27.569 -5.067 21.105 1.00 87.31 285 ALA A CA 1
ATOM 2164 C C . ALA A 1 285 ? -28.540 -3.874 20.989 1.00 87.31 285 ALA A C 1
ATOM 2166 O O . ALA A 1 285 ? -28.870 -3.234 21.986 1.00 87.31 285 ALA A O 1
ATOM 2167 N N . LEU A 1 286 ? -29.005 -3.577 19.774 1.00 90.38 286 LEU A N 1
ATOM 2168 C CA . LEU A 1 286 ? -30.070 -2.618 19.513 1.00 90.38 286 LEU A CA 1
ATOM 2169 C C . LEU A 1 286 ? -31.453 -3.289 19.472 1.00 90.38 286 LEU A C 1
ATOM 2171 O O . LEU A 1 286 ? -32.437 -2.584 19.366 1.00 90.38 286 LEU A O 1
ATOM 2175 N N . GLY A 1 287 ? -31.597 -4.606 19.603 1.00 90.75 287 GLY A N 1
ATOM 2176 C CA . GLY A 1 287 ? -32.894 -5.293 19.516 1.00 90.75 287 GLY A CA 1
ATOM 2177 C C . GLY A 1 287 ? -33.464 -5.382 18.095 1.00 90.75 287 GLY A C 1
ATOM 2178 O O . GLY A 1 287 ? -34.666 -5.544 17.928 1.00 90.75 287 GLY A O 1
ATOM 2179 N N . GLU A 1 288 ? -32.615 -5.250 17.072 1.00 91.69 288 GLU A N 1
ATOM 2180 C CA . GLU A 1 288 ? -32.985 -5.354 15.649 1.00 91.69 288 GLU A CA 1
ATOM 2181 C C . GLU A 1 288 ? -32.617 -6.715 15.031 1.00 91.69 288 GLU A C 1
ATOM 2183 O O . GLU A 1 288 ? -32.824 -6.929 13.835 1.00 91.69 288 GLU A O 1
ATOM 2188 N N . ALA A 1 289 ? -32.011 -7.609 15.816 1.00 85.69 289 ALA A N 1
ATOM 2189 C CA . ALA A 1 289 ? -31.601 -8.953 15.422 1.00 85.69 289 ALA A CA 1
ATOM 2190 C C . ALA A 1 289 ? -31.540 -9.878 16.649 1.00 85.69 289 ALA A C 1
ATOM 2192 O O . ALA A 1 289 ? -31.458 -9.402 17.783 1.00 85.69 289 ALA A O 1
ATOM 2193 N N . ASP A 1 290 ? -31.533 -11.190 16.414 1.00 86.00 290 ASP A N 1
ATOM 2194 C CA . ASP A 1 290 ? -31.336 -12.178 17.475 1.00 86.00 290 ASP A CA 1
ATOM 2195 C C . ASP A 1 290 ? -29.924 -12.086 18.061 1.00 86.00 290 ASP A C 1
ATOM 2197 O O . ASP A 1 290 ? -28.938 -11.880 17.346 1.00 86.00 290 ASP A O 1
ATOM 2201 N N . GLN A 1 291 ? -29.821 -12.265 19.378 1.00 78.12 291 GLN A N 1
ATOM 2202 C CA . GLN A 1 291 ? -28.538 -12.261 20.067 1.00 78.12 291 GLN A CA 1
ATOM 2203 C C . GLN A 1 291 ? -27.726 -13.501 19.663 1.00 78.12 291 GLN A C 1
ATOM 2205 O O . GLN A 1 291 ? -28.208 -14.624 19.832 1.00 78.12 291 GLN A O 1
ATOM 2210 N N . PRO A 1 292 ? -26.502 -13.338 19.127 1.00 77.56 292 PRO A N 1
ATOM 2211 C CA . PRO A 1 292 ? -25.683 -14.484 18.761 1.00 77.56 292 PRO A CA 1
ATOM 2212 C C . PRO A 1 292 ? -25.255 -15.256 20.014 1.00 77.56 292 PRO A C 1
ATOM 2214 O O . PRO A 1 292 ? -25.053 -14.674 21.081 1.00 77.56 292 PRO A O 1
ATOM 2217 N N . ALA A 1 293 ? -25.095 -16.574 19.871 1.00 78.62 293 ALA A N 1
ATOM 2218 C CA . ALA A 1 293 ? -24.733 -17.467 20.975 1.00 78.62 293 ALA A CA 1
ATOM 2219 C C . ALA A 1 293 ? -23.365 -17.131 21.598 1.00 78.62 293 ALA A C 1
ATOM 2221 O O . ALA A 1 293 ? -23.142 -17.382 22.780 1.00 78.62 293 ALA A O 1
ATOM 2222 N N . THR A 1 294 ? -22.457 -16.556 20.810 1.00 77.44 294 THR A N 1
ATOM 2223 C CA . THR A 1 294 ? -21.134 -16.106 21.245 1.00 77.44 294 THR A CA 1
ATOM 2224 C C . THR A 1 294 ? -20.879 -14.679 20.771 1.00 77.44 294 THR A C 1
ATOM 2226 O O . THR A 1 294 ? -21.334 -14.262 19.704 1.00 77.44 294 THR A O 1
ATOM 2229 N N . ALA A 1 295 ? -20.147 -13.909 21.579 1.00 75.94 295 ALA A N 1
ATOM 2230 C CA . ALA A 1 295 ? -19.666 -12.600 21.156 1.00 75.94 295 ALA A CA 1
ATOM 2231 C C . ALA A 1 295 ? -18.582 -12.763 20.069 1.00 75.94 295 ALA A C 1
ATOM 2233 O O . ALA A 1 295 ? -17.797 -13.714 20.145 1.00 75.94 295 ALA A O 1
ATOM 2234 N N . PRO A 1 296 ? -18.493 -11.846 19.086 1.00 78.81 296 PRO A N 1
ATOM 2235 C CA . PRO A 1 296 ? -17.429 -11.875 18.085 1.00 78.81 296 PRO A CA 1
ATOM 2236 C C . PRO A 1 296 ? -16.042 -11.852 18.742 1.00 78.81 296 PRO A C 1
ATOM 2238 O O . PRO A 1 296 ? -15.814 -11.080 19.676 1.00 78.81 296 PRO A O 1
ATOM 2241 N N . ALA A 1 297 ? -15.104 -12.661 18.244 1.00 74.06 297 ALA A N 1
ATOM 2242 C CA . ALA A 1 297 ? -13.762 -12.772 18.825 1.00 74.06 297 ALA A CA 1
ATOM 2243 C C . ALA A 1 297 ? -13.040 -11.414 18.884 1.00 74.06 297 ALA A C 1
ATOM 2245 O O . ALA A 1 297 ? -12.468 -11.060 19.915 1.00 74.06 297 ALA A O 1
ATOM 2246 N N . ASP A 1 298 ? -13.156 -10.610 17.826 1.00 67.56 298 ASP A N 1
ATOM 2247 C CA . ASP A 1 298 ? -12.563 -9.271 17.769 1.00 67.56 298 ASP A CA 1
ATOM 2248 C C . ASP A 1 298 ? -13.210 -8.298 18.756 1.00 67.56 298 ASP A C 1
ATOM 2250 O O . ASP A 1 298 ? -12.524 -7.462 19.342 1.00 67.56 298 ASP A O 1
ATOM 2254 N N . TYR A 1 299 ? -14.519 -8.425 18.997 1.00 72.25 299 TYR A N 1
ATOM 2255 C CA . TYR A 1 299 ? -15.195 -7.633 20.024 1.00 72.25 299 TYR A CA 1
ATOM 2256 C C . TYR A 1 299 ? -14.626 -7.947 21.409 1.00 72.25 299 TYR A C 1
ATOM 2258 O O . TYR A 1 299 ? -14.293 -7.032 22.159 1.00 72.25 299 TYR A O 1
ATOM 2266 N N . VAL A 1 300 ? -14.469 -9.236 21.727 1.00 73.12 300 VAL A N 1
ATOM 2267 C CA . VAL A 1 300 ? -13.884 -9.681 22.997 1.00 73.12 300 VAL A CA 1
ATOM 2268 C C . VAL A 1 300 ? -12.446 -9.180 23.119 1.00 73.12 300 VAL A C 1
ATOM 2270 O O . VAL A 1 300 ? -12.104 -8.560 24.122 1.00 73.12 300 VAL A O 1
ATOM 2273 N N . LYS A 1 301 ? -11.626 -9.359 22.078 1.00 71.56 301 LYS A N 1
ATOM 2274 C CA . LYS A 1 301 ? -10.242 -8.875 22.046 1.00 71.56 301 LYS A CA 1
ATOM 2275 C C . LYS A 1 301 ? -10.158 -7.367 22.292 1.00 71.56 301 LYS A C 1
ATOM 2277 O O . LYS A 1 301 ? -9.418 -6.938 23.169 1.00 71.56 301 LYS A O 1
ATOM 2282 N N . HIS A 1 302 ? -10.934 -6.564 21.564 1.00 67.62 302 HIS A N 1
ATOM 2283 C CA . HIS A 1 302 ? -10.930 -5.110 21.727 1.00 67.62 302 HIS A CA 1
ATOM 2284 C C . HIS A 1 302 ? -11.405 -4.662 23.107 1.00 67.62 302 HIS A C 1
ATOM 2286 O O . HIS A 1 302 ? -10.871 -3.690 23.639 1.00 67.62 302 HIS A O 1
ATOM 2292 N N . LEU A 1 303 ? -12.378 -5.367 23.692 1.00 68.81 303 LEU A N 1
ATOM 2293 C CA . LEU A 1 303 ? -12.809 -5.121 25.063 1.00 68.81 303 LEU A CA 1
ATOM 2294 C C . LEU A 1 303 ? -11.630 -5.315 26.026 1.00 68.81 303 LEU A C 1
ATOM 2296 O O . LEU A 1 303 ? -11.333 -4.420 26.810 1.00 68.81 303 LEU A O 1
ATOM 2300 N N . PHE A 1 304 ? -10.911 -6.436 25.922 1.00 67.94 304 PHE A N 1
ATOM 2301 C CA . PHE A 1 304 ? -9.729 -6.694 26.747 1.00 67.94 304 PHE A CA 1
ATOM 2302 C C . PHE A 1 304 ? -8.610 -5.675 26.514 1.00 67.94 304 PHE A C 1
ATOM 2304 O O . PHE A 1 304 ? -8.091 -5.140 27.489 1.00 67.94 304 PHE A O 1
ATOM 2311 N N . ASP A 1 305 ? -8.284 -5.344 25.262 1.00 67.25 305 ASP A N 1
ATOM 2312 C CA . ASP A 1 305 ? -7.247 -4.356 24.930 1.00 67.25 305 ASP A CA 1
ATOM 2313 C C . ASP A 1 305 ? -7.566 -2.973 25.530 1.00 67.25 305 ASP A C 1
ATOM 2315 O O . ASP A 1 305 ? -6.677 -2.290 26.038 1.00 67.25 305 ASP A O 1
ATOM 2319 N N . GLN A 1 306 ? -8.843 -2.568 25.525 1.00 66.06 306 GLN A N 1
ATOM 2320 C CA . GLN A 1 306 ? -9.289 -1.306 26.123 1.00 66.06 306 GLN A CA 1
ATOM 2321 C C . GLN A 1 306 ? -9.094 -1.284 27.646 1.00 66.06 306 GLN A C 1
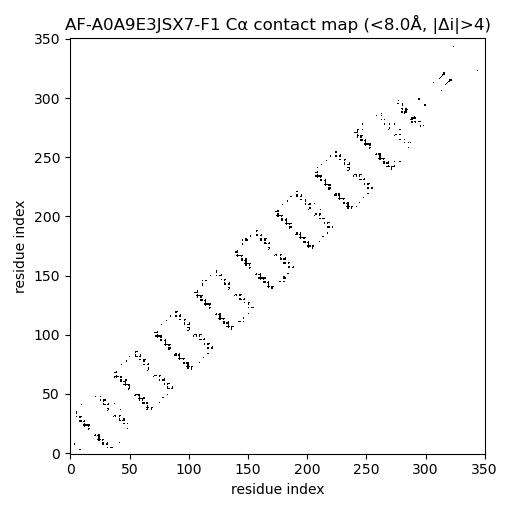ATOM 2323 O O . GLN A 1 306 ? -8.788 -0.232 28.214 1.00 66.06 306 GLN A O 1
ATOM 2328 N N . TYR A 1 307 ? -9.266 -2.428 28.309 1.00 65.62 307 TYR A N 1
ATOM 2329 C CA . TYR A 1 307 ? -9.091 -2.546 29.754 1.00 65.62 307 TYR A CA 1
ATOM 2330 C C . TYR A 1 307 ? -7.654 -2.857 30.169 1.00 65.62 307 TYR A C 1
ATOM 2332 O O . TYR A 1 307 ? -7.295 -2.519 31.290 1.00 65.62 307 TYR A O 1
ATOM 2340 N N . ALA A 1 308 ? -6.821 -3.428 29.297 1.00 64.81 308 ALA A N 1
ATOM 2341 C CA . ALA A 1 308 ? -5.491 -3.934 29.638 1.00 64.81 308 ALA A CA 1
ATOM 2342 C C . ALA A 1 308 ? -4.609 -2.890 30.344 1.00 64.81 308 ALA A C 1
ATOM 2344 O O . ALA A 1 308 ? -4.031 -3.172 31.390 1.00 64.81 308 ALA A O 1
ATOM 2345 N N . GLY A 1 309 ? -4.567 -1.653 29.836 1.00 61.81 309 GLY A N 1
ATOM 2346 C CA . GLY A 1 309 ? -3.747 -0.578 30.416 1.00 61.81 309 GLY A CA 1
ATOM 2347 C C . GLY A 1 309 ? -4.258 -0.013 31.749 1.00 61.81 309 GLY A C 1
ATOM 2348 O O . GLY A 1 309 ? -3.555 0.754 32.401 1.00 61.81 309 GLY A O 1
ATOM 2349 N N . ARG A 1 310 ? -5.485 -0.353 32.155 1.00 67.69 310 ARG A N 1
ATOM 2350 C CA . ARG A 1 310 ? -6.104 0.073 33.425 1.00 67.69 310 ARG A CA 1
ATOM 2351 C C . ARG A 1 310 ? -6.750 -1.101 34.148 1.00 67.69 310 ARG A C 1
ATOM 2353 O O . ARG A 1 310 ? -7.709 -0.907 34.895 1.00 67.69 310 ARG A O 1
ATOM 2360 N N . PHE A 1 311 ? -6.258 -2.309 33.888 1.00 71.31 311 PHE A N 1
ATOM 2361 C CA . PHE A 1 311 ? -6.941 -3.526 34.293 1.00 71.31 311 PHE A CA 1
ATOM 2362 C C . PHE A 1 311 ? -7.067 -3.585 35.812 1.00 71.31 311 PHE A C 1
ATOM 2364 O O . PHE A 1 311 ? -8.171 -3.764 36.314 1.00 71.31 311 PHE A O 1
ATOM 2371 N N . ASP A 1 312 ? -5.983 -3.286 36.532 1.00 68.12 312 ASP A N 1
ATOM 2372 C CA . ASP A 1 312 ? -5.963 -3.269 37.997 1.00 68.12 312 ASP A CA 1
ATOM 2373 C C . ASP A 1 312 ? -6.926 -2.234 38.585 1.00 68.12 312 ASP A C 1
ATOM 2375 O O . ASP A 1 312 ? -7.687 -2.550 39.496 1.00 68.12 312 ASP A O 1
ATOM 2379 N N . HIS A 1 313 ? -6.963 -1.023 38.021 1.00 72.62 313 HIS A N 1
ATOM 2380 C CA . HIS A 1 313 ? -7.906 0.015 38.443 1.00 72.62 313 HIS A CA 1
ATOM 2381 C C . HIS A 1 313 ? -9.355 -0.436 38.230 1.00 72.62 313 HIS A C 1
ATOM 2383 O O . HIS A 1 313 ? -10.192 -0.328 39.120 1.00 72.62 313 HIS A O 1
ATOM 2389 N N . HIS A 1 314 ? -9.671 -0.994 37.061 1.00 70.31 314 HIS A N 1
ATOM 2390 C CA . HIS A 1 314 ? -11.021 -1.482 36.802 1.00 70.31 314 HIS A CA 1
ATOM 2391 C C . HIS A 1 314 ? -11.394 -2.673 37.687 1.00 70.31 314 HIS A C 1
ATOM 2393 O O . HIS A 1 314 ? -12.519 -2.739 38.182 1.00 70.31 314 HIS A O 1
ATOM 2399 N N . LEU A 1 315 ? -10.468 -3.600 37.909 1.00 75.75 315 LEU A N 1
ATOM 2400 C CA . LEU A 1 315 ? -10.708 -4.790 38.707 1.00 75.75 315 LEU A CA 1
ATOM 2401 C C . LEU A 1 315 ? -10.904 -4.421 40.187 1.00 75.75 315 LEU A C 1
ATOM 2403 O O . LEU A 1 315 ? -11.897 -4.820 40.792 1.00 75.75 315 LEU A O 1
ATOM 2407 N N . VAL A 1 316 ? -10.008 -3.618 40.759 1.00 75.56 316 VAL A N 1
ATOM 2408 C CA . VAL A 1 316 ? -10.009 -3.285 42.190 1.00 75.56 316 VAL A CA 1
ATOM 2409 C C . VAL A 1 316 ? -10.971 -2.144 42.512 1.00 75.56 316 VAL A C 1
ATOM 2411 O O . VAL A 1 316 ? -11.793 -2.285 43.418 1.00 75.56 316 VAL A O 1
ATOM 2414 N N . ASP A 1 317 ? -10.916 -1.040 41.766 1.00 73.94 317 ASP A N 1
ATOM 2415 C CA . ASP A 1 317 ? -11.603 0.202 42.141 1.00 73.94 317 ASP A CA 1
ATOM 2416 C C . ASP A 1 317 ? -13.017 0.302 41.558 1.00 73.94 317 ASP A C 1
ATOM 2418 O O . ASP A 1 317 ? -13.889 0.925 42.163 1.00 73.94 317 ASP A O 1
ATOM 2422 N N . VAL A 1 318 ? -13.273 -0.322 40.401 1.00 74.50 318 VAL A N 1
ATOM 2423 C CA . VAL A 1 318 ? -14.596 -0.280 39.749 1.00 74.50 318 VAL A CA 1
ATOM 2424 C C . VAL A 1 318 ? -15.420 -1.522 40.066 1.00 74.50 318 VAL A C 1
ATOM 2426 O O . VAL A 1 318 ? -16.571 -1.408 40.483 1.00 74.50 318 VAL A O 1
ATOM 2429 N N . LEU A 1 319 ? -14.847 -2.714 39.882 1.00 75.88 319 LEU A N 1
ATOM 2430 C CA . LEU A 1 319 ? -15.535 -3.982 40.144 1.00 75.88 319 LEU A CA 1
ATOM 2431 C C . LEU A 1 319 ? -15.458 -4.409 41.614 1.00 75.88 319 LEU A C 1
ATOM 2433 O O . LEU A 1 319 ? -16.133 -5.361 42.006 1.00 75.88 319 LEU A O 1
ATOM 2437 N N . GLY A 1 320 ? -14.657 -3.720 42.433 1.00 79.81 320 GLY A N 1
ATOM 2438 C CA . GLY A 1 320 ? -14.524 -4.038 43.851 1.00 79.81 320 GLY A CA 1
ATOM 2439 C C . GLY A 1 320 ? -13.938 -5.429 44.083 1.00 79.81 320 GLY A C 1
ATOM 2440 O O . GLY A 1 320 ? -14.287 -6.091 45.063 1.00 79.81 320 GLY A O 1
ATOM 2441 N N . TYR A 1 321 ? -13.087 -5.917 43.179 1.00 79.62 321 TYR A N 1
ATOM 2442 C CA . TYR A 1 321 ? -12.461 -7.224 43.316 1.00 79.62 321 TYR A CA 1
ATOM 2443 C C . TYR A 1 321 ? -11.469 -7.203 44.479 1.00 79.62 321 TYR A C 1
ATOM 2445 O O . TYR A 1 321 ? -10.377 -6.641 44.402 1.00 79.62 321 TYR A O 1
ATOM 2453 N N . ARG A 1 322 ? -11.868 -7.824 45.591 1.00 82.44 322 ARG A N 1
ATOM 2454 C CA . ARG A 1 322 ? -11.094 -7.847 46.840 1.00 82.44 322 ARG A CA 1
ATOM 2455 C C . ARG A 1 322 ? -10.513 -9.211 47.186 1.00 82.44 322 ARG A C 1
ATOM 2457 O O . ARG A 1 322 ? -9.864 -9.333 48.220 1.00 82.44 322 ARG A O 1
ATOM 2464 N N . THR A 1 323 ? -10.728 -10.227 46.354 1.00 79.31 323 THR A N 1
ATOM 2465 C CA . THR A 1 323 ? -10.364 -11.617 46.664 1.00 79.31 323 THR A CA 1
ATOM 2466 C C . THR A 1 323 ? -8.892 -11.789 47.065 1.00 79.31 323 THR A C 1
ATOM 2468 O O . THR A 1 323 ? -8.664 -12.381 48.118 1.00 79.31 323 THR A O 1
ATOM 2471 N N . PRO A 1 324 ? -7.890 -11.217 46.359 1.00 74.25 324 PRO A N 1
ATOM 2472 C CA . PRO A 1 324 ? -6.488 -11.355 46.763 1.00 74.25 324 PRO A CA 1
ATOM 2473 C C . PRO A 1 324 ? -6.197 -10.696 48.117 1.00 74.25 324 PRO A C 1
ATOM 2475 O O . PRO A 1 324 ? -5.535 -11.287 48.963 1.00 74.25 324 PRO A O 1
ATOM 2478 N N . ALA A 1 325 ? -6.755 -9.505 48.366 1.00 76.62 325 ALA A N 1
ATOM 2479 C CA . ALA A 1 325 ? -6.581 -8.789 49.631 1.00 76.62 325 ALA A CA 1
ATOM 2480 C C . ALA A 1 325 ? -7.265 -9.503 50.812 1.00 76.62 325 ALA A C 1
ATOM 2482 O O . ALA A 1 325 ? -6.754 -9.487 51.929 1.00 76.62 325 ALA A O 1
ATOM 2483 N N . LEU A 1 326 ? -8.421 -10.131 50.575 1.00 83.00 326 LEU A N 1
ATOM 2484 C CA . LEU A 1 326 ? -9.126 -10.924 51.584 1.00 83.00 326 LEU A CA 1
ATOM 2485 C C . LEU A 1 326 ? -8.377 -12.223 51.902 1.00 83.00 326 LEU A C 1
ATOM 2487 O O . LEU A 1 326 ? -8.271 -12.580 53.072 1.00 83.00 326 LEU A O 1
ATOM 2491 N N . LEU A 1 327 ? -7.831 -12.900 50.887 1.00 81.75 327 LEU A N 1
ATOM 2492 C CA . LEU A 1 327 ? -6.993 -14.087 51.072 1.00 81.75 327 LEU A CA 1
ATOM 2493 C C . LEU A 1 327 ? -5.709 -13.752 51.836 1.00 81.75 327 LEU A C 1
ATOM 2495 O O . LEU A 1 327 ? -5.370 -14.463 52.779 1.00 81.75 327 LEU A O 1
ATOM 2499 N N . ASP A 1 328 ? -5.041 -12.648 51.494 1.00 79.06 328 ASP A N 1
ATOM 2500 C CA . ASP A 1 328 ? -3.866 -12.171 52.228 1.00 79.06 328 ASP A CA 1
ATOM 2501 C C . ASP A 1 328 ? -4.193 -11.909 53.704 1.00 79.06 328 ASP A C 1
ATOM 2503 O O . ASP A 1 328 ? -3.525 -12.443 54.587 1.00 79.06 328 ASP A O 1
ATOM 2507 N N . ALA A 1 329 ? -5.269 -11.168 53.990 1.00 84.81 329 ALA A N 1
ATOM 2508 C CA . ALA A 1 329 ? -5.685 -10.883 55.362 1.00 84.81 329 ALA A CA 1
ATOM 2509 C C . ALA A 1 329 ? -5.993 -12.156 56.171 1.00 84.81 329 ALA A C 1
ATOM 2511 O O . ALA A 1 329 ? -5.735 -12.199 57.374 1.00 84.81 329 ALA A O 1
ATOM 2512 N N . LEU A 1 330 ? -6.535 -13.187 55.516 1.00 85.75 330 LEU A N 1
ATOM 2513 C CA . LEU A 1 330 ? -6.917 -14.445 56.152 1.00 85.75 330 LEU A CA 1
ATOM 2514 C C . LEU A 1 330 ? -5.717 -15.371 56.393 1.00 85.75 330 LEU A C 1
ATOM 2516 O O . LEU A 1 330 ? -5.680 -16.069 57.400 1.00 85.75 330 LEU A O 1
ATOM 2520 N N . LEU A 1 331 ? -4.730 -15.372 55.494 1.00 82.94 331 LEU A N 1
ATOM 2521 C CA . LEU A 1 331 ? -3.576 -16.274 55.556 1.00 82.94 331 LEU A CA 1
ATOM 2522 C C . LEU A 1 331 ? -2.382 -15.678 56.313 1.00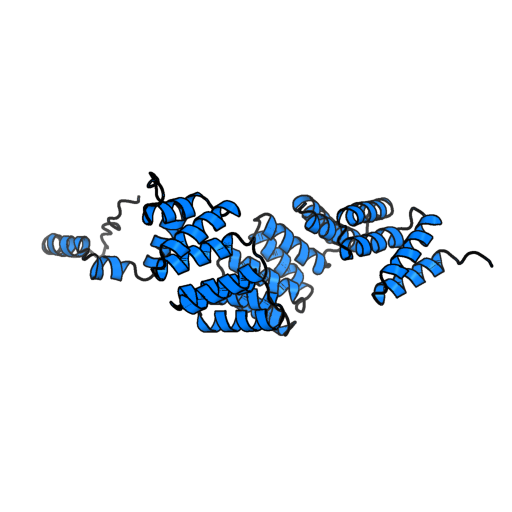 82.94 331 LEU A C 1
ATOM 2524 O O . LEU A 1 331 ? -1.651 -16.417 56.971 1.00 82.94 331 LEU A O 1
ATOM 2528 N N . ARG A 1 332 ? -2.191 -14.353 56.270 1.00 82.88 332 ARG A N 1
ATOM 2529 C CA . ARG A 1 332 ? -1.046 -13.643 56.870 1.00 82.88 332 ARG A CA 1
ATOM 2530 C C . ARG A 1 332 ? -0.776 -13.982 58.347 1.00 82.88 332 ARG A C 1
ATOM 2532 O O . ARG A 1 332 ? 0.397 -14.112 58.686 1.00 82.88 332 ARG A O 1
ATOM 2539 N N . PRO A 1 333 ? -1.776 -14.182 59.229 1.00 87.88 333 PRO A N 1
ATOM 2540 C CA . PRO A 1 333 ? -1.524 -14.581 60.618 1.00 87.88 333 PRO A CA 1
ATOM 2541 C C . PRO A 1 333 ? -0.979 -16.011 60.783 1.00 87.88 333 PRO A C 1
ATOM 2543 O O . PRO A 1 333 ? -0.481 -16.352 61.853 1.00 87.88 333 PRO A O 1
ATOM 2546 N N . HIS A 1 334 ? -1.108 -16.855 59.756 1.00 84.44 334 HIS A N 1
ATOM 2547 C CA . HIS A 1 334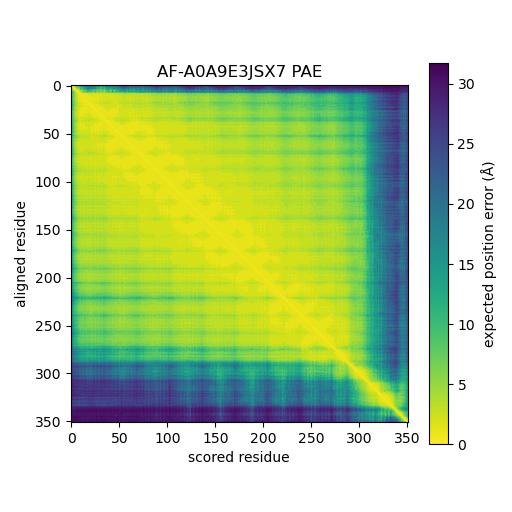 ? -0.804 -18.289 59.798 1.00 84.44 334 HIS A CA 1
ATOM 2548 C C . HIS A 1 334 ? 0.452 -18.677 59.011 1.00 84.44 334 HIS A C 1
ATOM 2550 O O . HIS A 1 334 ? 0.872 -19.833 59.064 1.00 84.44 334 HIS A O 1
ATOM 2556 N N . LEU A 1 335 ? 1.054 -17.735 58.283 1.00 78.00 335 LEU A N 1
ATOM 2557 C CA . LEU A 1 335 ? 2.249 -17.971 57.483 1.00 78.00 335 LEU A CA 1
ATOM 2558 C C . LEU A 1 335 ? 3.496 -17.513 58.246 1.00 78.00 335 LEU A C 1
ATOM 2560 O O . LEU A 1 335 ? 3.563 -16.390 58.744 1.00 78.00 335 LEU A O 1
ATOM 2564 N N . ALA A 1 336 ? 4.502 -18.386 58.325 1.00 75.00 336 ALA A N 1
ATOM 2565 C CA . ALA A 1 336 ? 5.837 -17.979 58.750 1.00 75.00 336 ALA A CA 1
ATOM 2566 C C . ALA A 1 336 ? 6.426 -17.005 57.709 1.00 75.00 336 ALA A C 1
ATOM 2568 O O . ALA A 1 336 ? 6.121 -17.148 56.525 1.00 75.00 336 ALA A O 1
ATOM 2569 N N . PRO A 1 337 ? 7.260 -16.027 58.102 1.00 67.00 337 PRO A N 1
ATOM 2570 C CA . PRO A 1 337 ? 7.940 -15.169 57.140 1.00 67.00 337 PRO A CA 1
ATOM 2571 C C . PRO A 1 337 ? 8.836 -16.031 56.241 1.00 67.00 337 PRO A C 1
ATOM 2573 O O . PRO A 1 337 ? 9.794 -16.643 56.711 1.00 67.00 337 PRO A O 1
ATOM 2576 N N . VAL A 1 338 ? 8.502 -16.102 54.954 1.00 63.34 338 VAL A N 1
ATOM 2577 C CA . VAL A 1 338 ? 9.292 -16.796 53.930 1.00 63.34 338 VAL A CA 1
ATOM 2578 C C . VAL A 1 338 ? 9.770 -15.757 52.919 1.00 63.34 338 VAL A C 1
ATOM 2580 O O . VAL A 1 338 ? 9.005 -14.874 52.544 1.00 63.34 338 VAL A O 1
ATOM 2583 N N . GLU A 1 339 ? 11.012 -15.867 52.442 1.00 57.88 339 GLU A N 1
ATOM 2584 C CA . GLU A 1 339 ? 11.552 -15.017 51.360 1.00 57.88 339 GLU A CA 1
ATOM 2585 C C . GLU A 1 339 ? 10.957 -15.341 49.972 1.00 57.88 339 GLU A C 1
ATOM 2587 O O . GLU A 1 339 ? 11.289 -14.691 48.984 1.00 57.88 339 GLU A O 1
ATOM 2592 N N . ALA A 1 340 ? 10.074 -16.339 49.875 1.00 60.59 340 ALA A N 1
ATOM 2593 C CA . ALA A 1 340 ? 9.444 -16.752 48.628 1.00 60.59 340 ALA A CA 1
ATOM 2594 C C . ALA A 1 340 ? 8.060 -16.105 48.452 1.00 60.59 340 ALA A C 1
ATOM 2596 O O . ALA A 1 340 ? 7.218 -16.155 49.349 1.00 60.59 340 ALA A O 1
ATOM 2597 N N . ALA A 1 341 ? 7.813 -15.539 47.268 1.00 59.53 341 ALA A N 1
ATOM 2598 C CA . ALA A 1 341 ? 6.502 -15.037 46.875 1.00 59.53 341 ALA A CA 1
ATOM 2599 C C . ALA A 1 341 ? 5.558 -16.208 46.552 1.00 59.53 341 ALA A C 1
ATOM 2601 O O . ALA A 1 341 ? 5.876 -17.054 45.716 1.00 59.53 341 ALA A O 1
ATOM 2602 N N . LEU A 1 342 ? 4.394 -16.251 47.206 1.00 58.22 342 LEU A N 1
ATOM 2603 C CA . LEU A 1 342 ? 3.313 -17.171 46.860 1.00 58.22 342 LEU A CA 1
ATOM 2604 C C . LEU A 1 342 ? 2.441 -16.511 45.781 1.00 58.22 342 LEU A C 1
ATOM 2606 O O . LEU A 1 342 ? 1.669 -15.602 46.084 1.00 58.22 342 LEU A O 1
ATOM 2610 N N . ASP A 1 343 ? 2.582 -16.945 44.528 1.00 59.78 343 ASP A N 1
ATOM 2611 C CA . ASP A 1 343 ? 1.685 -16.541 43.441 1.00 59.78 343 ASP A CA 1
ATOM 2612 C C . ASP A 1 343 ? 0.365 -17.320 43.559 1.00 59.78 343 ASP A C 1
ATOM 2614 O O . ASP A 1 343 ? 0.332 -18.543 43.422 1.00 59.78 343 ASP A O 1
ATOM 2618 N N . LEU A 1 344 ? -0.723 -16.610 43.864 1.00 59.41 344 LEU A N 1
ATOM 2619 C CA . LEU A 1 344 ? -2.067 -17.184 43.995 1.00 59.41 344 LEU A CA 1
ATOM 2620 C C . LEU A 1 344 ? -2.789 -17.319 42.641 1.00 59.41 344 LEU A C 1
ATOM 2622 O O . LEU A 1 344 ? -3.929 -17.786 42.602 1.00 59.41 344 LEU A O 1
ATOM 2626 N N . GLY A 1 345 ? -2.140 -16.928 41.539 1.00 54.88 345 GLY A N 1
ATOM 2627 C CA . GLY A 1 345 ? -2.731 -16.875 40.209 1.00 54.88 345 GLY A CA 1
ATOM 2628 C C . GLY A 1 345 ? -3.749 -15.738 40.059 1.00 54.88 345 GLY A C 1
ATOM 2629 O O . GLY A 1 345 ? -4.307 -15.209 41.020 1.00 54.88 345 GLY A O 1
ATOM 2630 N N . CYS A 1 346 ? -4.029 -15.353 38.814 1.00 54.16 346 CYS A N 1
ATOM 2631 C CA . CYS A 1 346 ? -4.870 -14.197 38.479 1.00 54.16 346 CYS A CA 1
ATOM 2632 C C . CYS A 1 346 ? -6.382 -14.393 38.717 1.00 54.16 346 CYS A C 1
ATOM 2634 O O . CYS A 1 346 ? -7.163 -13.489 38.435 1.00 54.16 346 CYS A O 1
ATOM 2636 N N . GLY A 1 347 ? -6.829 -15.541 39.241 1.00 47.91 347 GLY A N 1
ATOM 2637 C CA . GLY A 1 347 ? -8.237 -15.783 39.590 1.00 47.91 347 GLY A CA 1
ATOM 2638 C C . GLY A 1 347 ? -9.233 -15.748 38.419 1.00 47.91 347 GLY A C 1
ATOM 2639 O O . GLY A 1 347 ? -10.433 -15.855 38.653 1.00 47.91 347 GLY A O 1
ATOM 2640 N N . THR A 1 348 ? -8.776 -15.623 37.168 1.00 50.00 348 THR A N 1
ATOM 2641 C CA . THR A 1 348 ? -9.643 -15.556 35.976 1.00 50.00 348 THR A CA 1
ATOM 2642 C C . THR A 1 348 ? -10.017 -16.927 35.410 1.00 50.00 348 THR A C 1
ATOM 2644 O O . THR A 1 348 ? -10.847 -17.002 34.509 1.00 50.00 348 THR A O 1
ATOM 2647 N N . GLY A 1 349 ? -9.427 -18.016 35.918 1.00 39.62 349 GLY A N 1
ATOM 2648 C CA . GLY A 1 349 ? -9.684 -19.371 35.417 1.00 39.62 349 GLY A CA 1
ATOM 2649 C C . GLY A 1 349 ? -9.155 -19.635 34.001 1.00 39.62 349 GLY A C 1
ATOM 2650 O O . GLY A 1 349 ? -9.584 -20.597 33.373 1.00 39.62 349 GLY A O 1
ATOM 2651 N N . LEU A 1 350 ? -8.240 -18.804 33.495 1.00 34.00 350 LEU A N 1
ATOM 2652 C CA . LEU A 1 350 ? -7.553 -19.017 32.222 1.00 34.00 350 LEU A CA 1
ATOM 2653 C C . LEU A 1 350 ? -6.161 -19.602 32.494 1.00 34.00 350 LEU A C 1
ATOM 2655 O O . LEU A 1 350 ? -5.181 -18.864 32.585 1.00 34.00 350 LEU A O 1
ATOM 2659 N N . CYS A 1 351 ? -6.117 -20.923 32.668 1.00 31.20 351 CYS A N 1
ATOM 2660 C CA . CYS A 1 351 ? -4.909 -21.732 32.505 1.00 31.20 351 CYS A CA 1
ATOM 2661 C C . CYS A 1 351 ? -4.930 -22.385 31.122 1.00 31.20 351 CYS A C 1
ATOM 2663 O O . CYS A 1 351 ? -6.030 -22.836 30.720 1.00 31.20 351 CYS A O 1
#

Secondary structure (DSSP, 8-state):
-PPPPHHHHHHHHHHHHHTT-HHHHHHHHHHHHHH-TT-HHHHHHHHHHHHHTT-HHHHHHHHHHHHHH-S--HHHHHHHHHHHHHTT-HHHHHHHHHHHHHH-TT-HHHHHHHHHHHHHTT-HHHHHHHHHHHHHH-TT-HHHHHHHHHHHHHTT-HHHHHHHHHHHHHH-SS-HHHHHHHHHHHHHTT-HHHHHHHHHHHHHH---HHHHHHHHHHHHHTT-HHHHHHHHHHHHHH-TT-HHHHHHHHHHHHHTT-HHHHHHHHHHHHHTT--HHHHHHHHHHTTSSPPPSS--HHHHHHHHHHHHTTHHHIIIIIS---HHHHHHHHHGGG----SS------SS---

Nearest PDB structures (foldseek):
  8cqq-assembly1_A  TM=7.929E-01  e=7.705E-17  synthetic construct
  7yeh-assembly1_A  TM=6.618E-01  e=7.697E-13  Homo sapiens
  9gaw-assembly1_P  TM=7.526E-01  e=5.768E-10  Homo sapiens
  8dtg-assembly1_A  TM=4.781E-01  e=5.102E-13  Arabidopsis thaliana
  9gaw-assembly1_J  TM=7.826E-01  e=2.150E-09  Homo sapiens

Foldseek 3Di:
DPDDDLVVLQVVLVVCVVVVVLVSSLVSLVVSCVVPVQDLVSLQVNLVSCVVVVNLVSSLVSLVSSCVSPVLDLVSLQSNLVSCVSVVNLVSSLVSLVSSCVSPVLPLSSLQSNLVSCVVVVNLVSSLVSLVSSCVSPVLPLSSLLSNLVSCVVVVVLVSSLVSLVSSCVSPVLDLSSLQSNLSSCLSVVVLVSSLVSLVSSCVNPNALVSLQSSLVSCVVVVNLVSSLVSLVSSCVRPVLPLSSLLSNLVSCVVVVVLVSSLVSLVSSVVSPHDPLQSQCVCVVSVNHPHDPDHDPVVVVVVCVVCVVVVVCCCCVVVVPCVVVVVCVVCVVPDDDDPDDDDPDPPPPDD

Solvent-accessible surface area (backbone atoms only — not comparable to full-atom values): 17931 Å² total; per-residue (Å²): 133,81,81,77,54,61,69,58,43,47,56,50,18,52,53,30,42,78,69,66,42,49,73,60,14,45,55,33,26,51,54,36,34,75,76,38,77,75,43,38,68,41,30,33,52,42,11,53,50,34,35,77,73,72,36,28,67,62,12,34,54,29,27,52,53,16,39,72,65,49,71,90,38,33,70,53,29,31,52,36,14,52,22,28,44,75,68,66,38,47,71,61,14,41,53,24,17,52,52,11,36,72,71,34,78,76,45,31,68,37,28,29,53,35,11,56,37,27,44,76,71,68,39,44,72,63,13,43,52,24,16,52,50,13,35,75,68,36,77,69,43,29,66,33,27,27,52,37,10,47,46,27,39,78,70,67,40,26,69,64,5,29,56,26,8,50,51,10,32,72,57,35,76,89,41,38,68,23,24,44,38,26,14,55,15,26,46,74,68,68,38,52,69,65,14,46,54,25,30,50,56,12,43,74,71,54,74,44,37,66,54,30,30,52,42,13,53,49,32,40,74,73,64,40,47,68,60,13,40,53,25,18,51,54,13,37,72,72,33,80,72,44,19,67,36,33,39,52,33,16,55,37,31,45,76,72,66,39,54,71,62,14,53,53,28,40,55,49,10,48,78,49,67,33,70,59,61,63,46,43,50,57,35,19,78,70,69,77,41,74,74,63,97,64,80,47,68,67,58,55,50,51,53,50,62,72,37,58,90,45,39,65,55,45,41,42,75,69,68,58,57,48,66,69,62,52,51,47,67,68,44,58,89,76,55,76,96,61,100,67,84,83,82,84,68,90,82,76,84,83,126

Sequence (351 aa):
MTAPDPSDLLGQAVRLHQQGRLDQAQALYRRVLDVNPRQFDALHLLGVIERQRGDPRRAVELIEEALRVDPLQARAHCNLGAAQQDLGRADAALASYEAALRLDPGYALAWDNRGNTLRRLGRLPQALDSHERALSLTPALAEAWCHRAIVLHDLGRHADAAASAEQALAARPAYADAFVALGHALQALDHHAASVDAYDRALALAPTAETWCARGAAMKKSGDLAAALHNYERALALRPGYALAEHYRANTLRALGQRDAAVAAYRRALALGADADAIRFALAALGEADQPATAPADYVKHLFDQYAGRFDHHLVDVLGYRTPALLDALLRPHLAPVEAALDLGCGTGLC